Protein AF-A0A8S9C2A7-F1 (afdb_monomer_lite)

Structure (mmCIF, N/CA/C/O backbone):
data_AF-A0A8S9C2A7-F1
#
_entry.id   AF-A0A8S9C2A7-F1
#
loop_
_atom_site.group_PDB
_atom_site.id
_atom_site.type_symbol
_atom_site.label_atom_id
_atom_site.label_alt_id
_atom_site.label_comp_id
_atom_site.label_asym_id
_atom_site.label_entity_id
_atom_site.label_seq_id
_atom_site.pdbx_PDB_ins_code
_atom_site.Cartn_x
_atom_site.Cartn_y
_atom_site.Cartn_z
_atom_site.occupancy
_atom_site.B_iso_or_equiv
_atom_site.auth_seq_id
_atom_site.auth_comp_id
_atom_site.auth_asym_id
_atom_site.auth_atom_id
_atom_site.pdbx_PDB_model_num
ATOM 1 N N . MET A 1 1 ? 55.479 -13.598 -7.114 1.00 39.09 1 MET A N 1
ATOM 2 C CA . MET A 1 1 ? 54.113 -14.134 -7.285 1.00 39.09 1 MET A CA 1
ATOM 3 C C . MET A 1 1 ? 53.208 -13.341 -6.361 1.00 39.09 1 MET A C 1
ATOM 5 O O . MET A 1 1 ? 53.222 -13.570 -5.163 1.00 39.09 1 MET A O 1
ATOM 9 N N . THR A 1 2 ? 52.563 -12.305 -6.887 1.00 42.72 2 THR A N 1
ATOM 10 C CA . THR A 1 2 ? 51.646 -11.430 -6.145 1.00 42.72 2 THR A CA 1
ATOM 11 C C . THR A 1 2 ? 50.262 -12.068 -6.129 1.00 42.72 2 THR A C 1
ATOM 13 O O . THR A 1 2 ? 49.694 -12.310 -7.192 1.00 42.72 2 THR A O 1
ATOM 16 N N . SER A 1 3 ? 49.760 -12.379 -4.936 1.00 38.09 3 SER A N 1
ATOM 17 C CA . SER A 1 3 ? 48.402 -12.883 -4.712 1.00 38.09 3 SER A CA 1
ATOM 18 C C . SER A 1 3 ? 47.347 -11.888 -5.216 1.00 38.09 3 SER A C 1
ATOM 20 O O . SER A 1 3 ? 47.560 -10.681 -5.082 1.00 38.09 3 SER A O 1
ATOM 22 N N . PRO A 1 4 ? 46.213 -12.352 -5.767 1.00 50.06 4 PRO A N 1
ATOM 23 C CA . PRO A 1 4 ? 45.120 -11.471 -6.150 1.00 50.06 4 PRO A CA 1
ATOM 24 C C . PRO A 1 4 ? 44.357 -11.015 -4.898 1.00 50.06 4 PRO A C 1
ATOM 26 O O . PRO A 1 4 ? 44.034 -11.823 -4.026 1.00 50.06 4 PRO A O 1
ATOM 29 N N . SER A 1 5 ? 44.087 -9.714 -4.804 1.00 40.12 5 SER A N 1
ATOM 30 C CA . SER A 1 5 ? 43.198 -9.133 -3.794 1.00 40.12 5 SER A CA 1
ATOM 31 C C . SER A 1 5 ? 41.763 -9.650 -3.972 1.00 40.12 5 SER A C 1
ATOM 33 O O . SER A 1 5 ? 41.345 -9.877 -5.110 1.00 40.12 5 SER A O 1
ATOM 35 N N . PRO A 1 6 ? 40.981 -9.805 -2.888 1.00 49.59 6 PRO A N 1
ATOM 36 C CA . PRO A 1 6 ? 39.583 -10.190 -2.991 1.00 49.59 6 PRO A CA 1
ATOM 37 C C . PRO A 1 6 ? 38.790 -9.030 -3.597 1.00 49.59 6 PRO A C 1
ATOM 39 O O . PRO A 1 6 ? 38.782 -7.919 -3.068 1.00 49.59 6 PRO A O 1
ATOM 42 N N . THR A 1 7 ? 38.124 -9.284 -4.718 1.00 40.44 7 THR A N 1
ATOM 43 C CA . THR A 1 7 ? 37.061 -8.429 -5.240 1.00 40.44 7 THR A CA 1
ATOM 44 C C . THR A 1 7 ? 35.943 -8.379 -4.203 1.00 40.44 7 THR A C 1
ATOM 46 O O . THR A 1 7 ? 35.191 -9.336 -4.027 1.00 40.44 7 THR A O 1
ATOM 49 N N . THR A 1 8 ? 35.838 -7.268 -3.479 1.00 38.00 8 THR A N 1
ATOM 50 C CA . THR A 1 8 ? 34.652 -6.957 -2.684 1.00 38.00 8 THR A CA 1
ATOM 51 C C . THR A 1 8 ? 33.505 -6.698 -3.655 1.00 38.00 8 THR A C 1
ATOM 53 O O . THR A 1 8 ? 33.354 -5.590 -4.167 1.00 38.00 8 THR A O 1
ATOM 56 N N . ASN A 1 9 ? 32.716 -7.733 -3.945 1.00 38.00 9 ASN A N 1
ATOM 57 C CA . ASN A 1 9 ? 31.375 -7.557 -4.486 1.00 38.00 9 ASN A CA 1
ATOM 58 C C . ASN A 1 9 ? 30.557 -6.845 -3.408 1.00 38.00 9 ASN A C 1
ATOM 60 O O . ASN A 1 9 ? 29.995 -7.483 -2.522 1.00 38.00 9 ASN A O 1
ATOM 64 N N . THR A 1 10 ? 30.539 -5.516 -3.445 1.00 40.22 10 THR A N 1
ATOM 65 C CA . THR A 1 10 ? 29.588 -4.725 -2.673 1.00 40.22 10 THR A CA 1
ATOM 66 C C . THR A 1 10 ? 28.215 -4.994 -3.276 1.00 40.22 10 THR A C 1
ATOM 68 O O . THR A 1 10 ? 27.821 -4.357 -4.249 1.00 40.22 10 THR A O 1
ATOM 71 N N . THR A 1 11 ? 27.509 -5.999 -2.764 1.00 49.94 11 THR A N 1
ATOM 72 C CA . THR A 1 11 ? 26.091 -6.199 -3.060 1.00 49.94 11 THR A CA 1
ATOM 73 C C . THR A 1 11 ? 25.355 -4.962 -2.556 1.00 49.94 11 THR A C 1
ATOM 75 O O . THR A 1 11 ? 25.203 -4.782 -1.348 1.00 49.94 11 THR A O 1
ATOM 78 N N . SER A 1 12 ? 24.989 -4.060 -3.470 1.00 71.00 12 SER A N 1
ATOM 79 C CA . SER A 1 12 ? 24.122 -2.925 -3.152 1.00 71.00 12 SER A CA 1
ATOM 80 C C . SER A 1 12 ? 22.839 -3.471 -2.529 1.00 71.00 12 SER A C 1
ATOM 82 O O . SER A 1 12 ? 22.257 -4.404 -3.075 1.00 71.00 12 SER A O 1
ATOM 84 N N . SER A 1 13 ? 22.408 -2.910 -1.399 1.00 85.88 13 SER A N 1
ATOM 85 C CA . SER A 1 13 ? 21.102 -3.235 -0.813 1.00 85.88 13 SER A CA 1
ATOM 86 C C . SER A 1 13 ? 19.988 -3.000 -1.848 1.00 85.88 13 SER A C 1
ATOM 88 O O . SER A 1 13 ? 20.112 -2.036 -2.620 1.00 85.88 13 SER A O 1
ATOM 90 N N . PRO A 1 14 ? 18.911 -3.814 -1.857 1.00 93.94 14 PRO A N 1
ATOM 91 C CA . PRO A 1 14 ? 17.689 -3.503 -2.596 1.00 93.94 14 PRO A CA 1
ATOM 92 C C . PRO A 1 14 ? 17.184 -2.098 -2.251 1.00 93.94 14 PRO A C 1
ATOM 94 O O . PRO A 1 14 ? 17.392 -1.620 -1.126 1.00 93.94 14 PRO A O 1
ATOM 97 N N . LEU A 1 15 ? 16.541 -1.431 -3.213 1.00 94.94 15 LEU A N 1
ATOM 98 C CA . LEU A 1 15 ? 16.019 -0.076 -3.033 1.00 94.94 15 LEU A CA 1
ATOM 99 C C . LEU A 1 15 ? 14.969 -0.056 -1.931 1.00 94.94 15 LEU A C 1
ATOM 101 O O . LEU A 1 15 ? 15.029 0.801 -1.056 1.00 94.94 15 LEU A O 1
ATOM 105 N N . THR A 1 16 ? 14.036 -1.002 -1.954 1.00 95.50 16 THR A N 1
ATOM 106 C CA . THR A 1 16 ? 12.955 -1.103 -0.965 1.00 95.50 16 THR A CA 1
ATOM 107 C C . THR A 1 16 ? 13.506 -1.190 0.460 1.00 95.50 16 THR A C 1
ATOM 109 O O . THR A 1 16 ? 13.087 -0.440 1.341 1.00 95.50 16 THR A O 1
ATOM 112 N N . GLN A 1 17 ? 14.529 -2.021 0.670 1.00 95.25 17 GLN A N 1
ATOM 113 C CA . GLN A 1 17 ? 15.222 -2.142 1.949 1.00 95.25 17 GLN A CA 1
ATOM 114 C C . GLN A 1 17 ? 15.950 -0.850 2.332 1.00 95.25 17 GLN A C 1
ATOM 116 O O . GLN A 1 17 ? 15.898 -0.446 3.492 1.00 95.25 17 GLN A O 1
ATOM 121 N N . HIS A 1 18 ? 16.603 -0.181 1.377 1.00 94.75 18 HIS A N 1
ATOM 122 C CA . HIS A 1 18 ? 17.243 1.114 1.618 1.00 94.75 18 HIS A CA 1
ATOM 123 C C . HIS A 1 18 ? 16.225 2.164 2.079 1.00 94.75 18 HIS A C 1
ATOM 125 O O . HIS A 1 18 ? 16.442 2.797 3.112 1.00 94.75 18 HIS A O 1
ATOM 131 N N . LEU A 1 19 ? 15.083 2.289 1.393 1.00 95.56 19 LEU A N 1
ATOM 132 C CA . LEU A 1 19 ? 14.031 3.257 1.728 1.00 95.56 19 LEU A CA 1
ATOM 133 C C . LEU A 1 19 ? 13.527 3.087 3.172 1.00 95.56 19 LEU A C 1
ATOM 135 O O . LEU A 1 19 ? 13.409 4.069 3.908 1.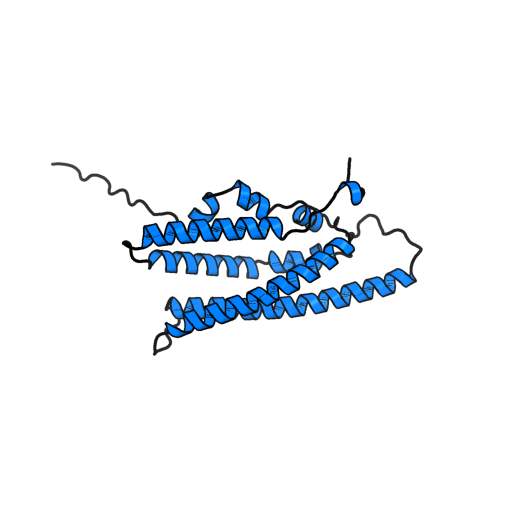00 95.56 19 LEU A O 1
ATOM 139 N N . LEU A 1 20 ? 13.332 1.843 3.622 1.00 94.75 20 LEU A N 1
ATOM 140 C CA . LEU A 1 20 ? 12.917 1.535 4.998 1.00 94.75 20 LEU A CA 1
ATOM 141 C C . LEU A 1 20 ? 13.924 2.009 6.061 1.00 94.75 20 LEU A C 1
ATOM 143 O O . LEU A 1 20 ? 13.538 2.288 7.195 1.00 94.75 20 LEU A O 1
ATOM 147 N N . THR A 1 21 ? 15.209 2.133 5.715 1.00 94.44 21 THR A N 1
ATOM 148 C CA . THR A 1 21 ? 16.251 2.588 6.655 1.00 94.44 21 THR A CA 1
ATOM 149 C C . THR A 1 21 ? 16.384 4.106 6.757 1.00 94.44 21 THR A C 1
ATOM 151 O O . THR A 1 21 ? 17.039 4.586 7.682 1.00 94.44 21 THR A O 1
ATOM 154 N N . LEU A 1 22 ? 15.770 4.874 5.849 1.00 93.75 22 LEU A N 1
ATOM 155 C CA . LEU A 1 22 ? 15.997 6.320 5.763 1.00 93.75 22 LEU A CA 1
ATOM 156 C C . LEU A 1 22 ? 15.452 7.093 6.968 1.00 93.75 22 LEU A C 1
ATOM 158 O O . LEU A 1 22 ? 16.085 8.038 7.434 1.00 93.75 22 LEU A O 1
ATOM 162 N N . SER A 1 23 ? 14.270 6.717 7.459 1.00 93.31 23 SER A N 1
ATOM 163 C CA . SER A 1 23 ? 13.666 7.331 8.644 1.00 93.31 23 SER A CA 1
ATOM 164 C C . SER A 1 23 ? 12.871 6.302 9.446 1.00 93.31 23 SER A C 1
ATOM 166 O O . SER A 1 23 ? 11.652 6.194 9.292 1.00 93.31 23 SER A O 1
ATOM 168 N N . PRO A 1 24 ? 13.538 5.558 10.347 1.00 94.75 24 PRO A N 1
ATOM 169 C CA . PRO A 1 24 ? 12.861 4.622 11.242 1.00 94.75 24 PRO A CA 1
ATOM 170 C C . PRO A 1 24 ? 11.793 5.308 12.105 1.00 94.75 24 PRO A C 1
ATOM 172 O O . PRO A 1 24 ? 10.758 4.716 12.404 1.00 94.75 24 PRO A O 1
ATOM 175 N N . THR A 1 25 ? 12.026 6.571 12.476 1.00 95.50 25 THR A N 1
ATOM 176 C CA . THR A 1 25 ? 11.092 7.370 13.277 1.00 95.50 25 THR A CA 1
ATOM 177 C C . THR A 1 25 ? 9.803 7.665 12.518 1.00 95.50 25 THR A C 1
ATOM 179 O O . THR A 1 25 ? 8.732 7.367 13.041 1.00 95.50 25 THR A O 1
ATOM 182 N N . LEU A 1 26 ? 9.885 8.199 11.290 1.00 94.62 26 LEU A N 1
ATOM 183 C CA . LEU A 1 26 ? 8.684 8.480 10.489 1.00 94.62 26 LEU A CA 1
ATOM 184 C C . LEU A 1 26 ? 7.974 7.189 10.092 1.00 94.62 26 LEU A C 1
ATOM 186 O O . LEU A 1 26 ? 6.753 7.122 10.150 1.00 94.62 26 LEU A O 1
ATOM 190 N N . PHE A 1 27 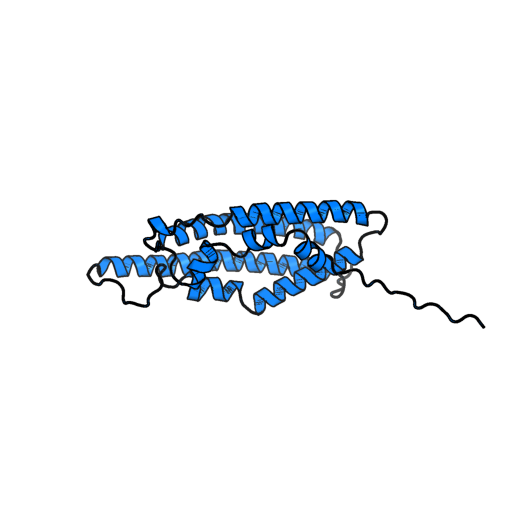? 8.727 6.134 9.772 1.00 95.94 27 PHE A N 1
ATOM 191 C CA . PHE A 1 27 ? 8.139 4.831 9.480 1.00 95.94 27 PHE A CA 1
ATOM 192 C C . PHE A 1 27 ? 7.336 4.288 10.669 1.00 95.94 27 PHE A C 1
ATOM 194 O O . PHE A 1 27 ? 6.211 3.821 10.504 1.00 95.94 27 PHE A O 1
ATOM 201 N N . THR A 1 28 ? 7.882 4.399 11.884 1.00 96.06 28 THR A N 1
ATOM 202 C CA . THR A 1 28 ? 7.175 4.012 13.114 1.00 96.06 28 THR A 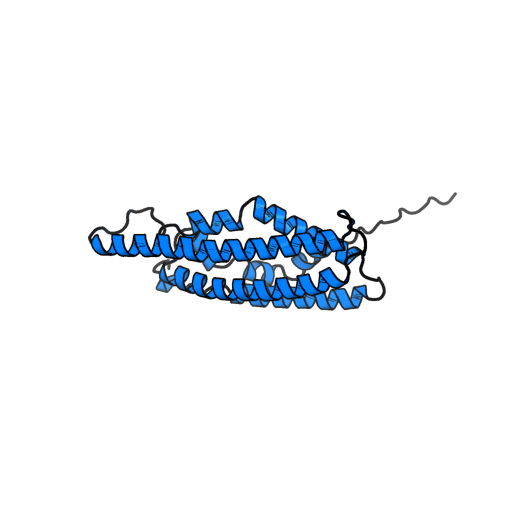CA 1
ATOM 203 C C . THR A 1 28 ? 5.934 4.878 13.326 1.00 96.06 28 THR A C 1
ATOM 205 O O . THR A 1 28 ? 4.866 4.341 13.597 1.00 96.06 28 THR A O 1
ATOM 208 N N . ALA A 1 29 ? 6.035 6.198 13.147 1.00 94.94 29 ALA A N 1
ATOM 209 C CA . ALA A 1 29 ? 4.896 7.106 13.283 1.00 94.94 29 ALA A CA 1
ATOM 210 C C . ALA A 1 29 ? 3.778 6.811 12.265 1.00 94.94 29 ALA A C 1
ATOM 212 O O . ALA A 1 29 ? 2.604 6.887 12.611 1.00 94.94 29 ALA A O 1
ATOM 213 N N . ALA A 1 30 ? 4.134 6.415 11.042 1.00 95.81 30 ALA A N 1
ATOM 214 C CA . ALA A 1 30 ? 3.186 6.068 9.987 1.00 95.81 30 ALA A CA 1
ATOM 215 C C . ALA A 1 30 ? 2.517 4.696 10.177 1.00 95.81 30 ALA A C 1
ATOM 217 O O . ALA A 1 30 ? 1.413 4.487 9.686 1.00 95.81 30 ALA A O 1
ATOM 218 N N . THR A 1 31 ? 3.160 3.753 10.875 1.00 95.75 31 THR A N 1
ATOM 219 C CA . THR A 1 31 ? 2.713 2.343 10.928 1.00 95.75 31 THR A CA 1
ATOM 220 C C . THR A 1 31 ? 2.355 1.836 12.325 1.00 95.75 31 THR A C 1
ATOM 222 O O . THR A 1 31 ? 1.794 0.751 12.459 1.00 95.75 31 THR A O 1
ATOM 225 N N . GLN A 1 32 ? 2.660 2.590 13.382 1.00 95.31 32 GLN A N 1
ATOM 226 C CA . GLN A 1 32 ? 2.429 2.194 14.775 1.00 95.31 32 GLN A CA 1
ATOM 227 C C . GLN A 1 32 ? 1.737 3.316 15.552 1.00 95.31 32 GLN A C 1
ATOM 229 O O . GLN A 1 32 ? 2.278 3.885 16.501 1.00 95.31 32 GLN A O 1
ATOM 234 N N . THR A 1 33 ? 0.513 3.640 15.143 1.00 93.44 33 THR A N 1
ATOM 235 C CA . THR A 1 33 ? -0.274 4.702 15.773 1.00 93.44 33 THR A CA 1
ATOM 236 C C . THR A 1 33 ? -1.112 4.197 16.949 1.00 93.44 33 THR A C 1
ATOM 238 O O . THR A 1 33 ? -1.455 3.010 17.023 1.00 93.44 33 THR A O 1
ATOM 241 N N . PRO A 1 34 ? -1.508 5.092 17.876 1.00 93.75 34 PRO A N 1
ATOM 242 C CA . PRO A 1 34 ? -2.479 4.764 18.915 1.00 93.75 34 PRO A CA 1
ATOM 243 C C . PRO A 1 34 ? -3.784 4.188 18.352 1.00 93.75 34 PRO A C 1
ATOM 245 O O . PRO A 1 34 ? -4.306 3.230 18.918 1.00 93.75 34 PRO A O 1
ATOM 248 N N . PHE A 1 35 ? -4.255 4.691 17.203 1.00 93.50 35 PHE A N 1
ATOM 249 C CA . PHE A 1 35 ? -5.409 4.134 16.494 1.00 93.50 35 PHE A CA 1
ATOM 250 C C . PHE A 1 35 ? -5.215 2.638 16.209 1.00 93.50 35 PHE A C 1
ATOM 252 O O . PHE A 1 35 ? -6.000 1.829 16.691 1.00 93.50 35 PHE A O 1
ATOM 259 N N . LEU A 1 36 ? -4.127 2.252 15.530 1.00 94.00 36 LEU A N 1
ATOM 260 C CA . LEU A 1 36 ? -3.844 0.853 15.177 1.00 94.00 36 LEU A CA 1
ATOM 261 C C . LEU A 1 36 ? -3.740 -0.062 16.405 1.00 94.00 36 LEU A C 1
ATOM 263 O O . LEU A 1 36 ? -4.288 -1.168 16.419 1.00 94.00 36 LEU A O 1
ATOM 267 N N . ARG A 1 37 ? -3.079 0.409 17.469 1.00 94.25 37 ARG A N 1
ATOM 268 C CA . ARG A 1 37 ? -2.988 -0.331 18.735 1.00 94.25 37 ARG A CA 1
ATOM 269 C C . ARG A 1 37 ? -4.369 -0.564 19.349 1.00 94.25 37 ARG A C 1
ATOM 271 O O . ARG A 1 37 ? -4.654 -1.677 19.787 1.00 94.25 37 ARG A O 1
ATOM 278 N N . LEU A 1 38 ? -5.210 0.467 19.413 1.00 92.50 38 LEU A N 1
ATOM 279 C CA . LEU A 1 38 ? -6.548 0.368 19.999 1.00 92.50 38 LEU A CA 1
ATOM 280 C C . LEU A 1 38 ? -7.501 -0.457 19.124 1.00 92.50 38 LEU A C 1
ATOM 282 O O . LEU A 1 38 ? -8.320 -1.190 19.684 1.00 92.50 38 LEU A O 1
ATOM 286 N N . SER A 1 39 ? -7.346 -0.421 17.794 1.00 90.81 39 SER A N 1
ATOM 287 C CA . SER A 1 39 ? -8.033 -1.316 16.850 1.00 90.81 39 SER A CA 1
ATOM 288 C C . SER A 1 39 ? -7.762 -2.777 17.189 1.00 90.81 39 SER A C 1
ATOM 290 O O . SER A 1 39 ? -8.689 -3.563 17.375 1.00 90.81 39 SER A O 1
ATOM 292 N N . GLY A 1 40 ? -6.485 -3.139 17.360 1.00 90.38 40 GLY A N 1
ATOM 293 C CA . GLY A 1 40 ? -6.088 -4.502 17.724 1.00 90.38 40 GLY A CA 1
ATOM 294 C C . GLY A 1 40 ? -6.577 -4.943 19.110 1.00 90.38 40 GLY A C 1
ATOM 295 O O . GLY A 1 40 ? -6.696 -6.139 19.368 1.00 90.38 40 GLY A O 1
ATOM 296 N N . GLN A 1 41 ? -6.891 -3.991 19.993 1.00 91.75 41 GLN A N 1
ATOM 297 C CA . GLN A 1 41 ? -7.428 -4.245 21.333 1.00 91.75 41 GLN A CA 1
ATOM 298 C C . GLN A 1 41 ? -8.963 -4.231 21.396 1.00 91.75 41 GLN A C 1
ATOM 300 O O . GLN A 1 41 ? -9.501 -4.484 22.471 1.00 91.75 41 GLN A O 1
ATOM 305 N N . GLY A 1 42 ? -9.665 -3.904 20.303 1.00 88.50 42 GLY A N 1
ATOM 306 C CA . GLY A 1 42 ? -11.127 -3.759 20.309 1.00 88.50 42 GLY A CA 1
ATOM 307 C C . GLY A 1 42 ? -11.630 -2.562 21.124 1.00 88.50 42 GLY A C 1
ATOM 308 O O . GLY A 1 42 ? -12.763 -2.555 21.600 1.00 88.50 42 GLY A O 1
ATOM 309 N N . LYS A 1 43 ? -10.776 -1.553 21.347 1.00 89.31 43 LYS A N 1
ATOM 310 C CA . LYS A 1 43 ? -11.068 -0.405 22.226 1.00 89.31 43 LYS A CA 1
ATOM 311 C C . LYS A 1 43 ? -11.539 0.847 21.490 1.00 89.31 43 LYS A C 1
ATOM 313 O O . LYS A 1 43 ? -11.923 1.818 22.146 1.00 89.31 43 LYS A O 1
ATOM 318 N N . LEU A 1 44 ? -11.498 0.854 20.160 1.00 87.88 44 LEU A N 1
ATOM 319 C CA . LEU A 1 44 ? -11.981 1.991 19.385 1.00 87.88 44 LEU A CA 1
ATOM 320 C C . LEU A 1 44 ? -13.498 2.084 19.447 1.00 87.88 44 LEU A C 1
ATOM 322 O O . LEU A 1 44 ? -14.204 1.092 19.294 1.00 87.88 44 LEU A O 1
ATOM 326 N N . SER A 1 45 ? -13.998 3.299 19.660 1.00 83.94 45 SER A N 1
ATOM 327 C CA . SER A 1 45 ? -15.430 3.539 19.579 1.00 83.94 45 SER A CA 1
ATOM 328 C C . SER A 1 45 ? -15.903 3.418 18.134 1.00 83.94 45 SER A C 1
ATOM 330 O O . SER A 1 45 ? -15.203 3.775 17.180 1.00 83.94 45 SER A O 1
ATOM 332 N N . LYS A 1 46 ? -17.153 2.998 17.980 1.00 82.38 46 LYS A N 1
ATOM 333 C CA . LYS A 1 46 ? -17.839 2.974 16.693 1.00 82.38 46 LYS A CA 1
ATOM 334 C C . LYS A 1 46 ? -17.776 4.312 15.940 1.00 82.38 46 LYS A C 1
ATOM 336 O O . LYS A 1 46 ? -17.573 4.317 14.734 1.00 82.38 46 LYS A O 1
ATOM 341 N N . ALA A 1 47 ? -17.911 5.446 16.630 1.00 83.81 47 ALA A N 1
ATOM 342 C CA . ALA A 1 47 ? -17.874 6.764 15.990 1.00 83.81 47 ALA A CA 1
ATOM 343 C C . ALA A 1 47 ? -16.506 7.069 15.351 1.00 83.81 47 ALA A C 1
ATOM 345 O O . ALA A 1 47 ? -16.437 7.617 14.249 1.00 83.81 47 ALA A O 1
ATOM 346 N N . VAL A 1 48 ? -15.417 6.683 16.025 1.00 86.56 48 VAL A N 1
ATOM 347 C CA . VAL A 1 48 ? -14.055 6.810 15.490 1.00 86.56 48 VAL A CA 1
ATOM 348 C C . VAL A 1 48 ? -13.869 5.885 14.286 1.00 86.56 48 VAL A C 1
ATOM 350 O O . VAL A 1 48 ? -13.346 6.328 13.261 1.00 86.56 48 VAL A O 1
ATOM 353 N N . LEU A 1 49 ? -14.358 4.642 14.376 1.00 85.62 49 LEU A N 1
ATOM 354 C CA . LEU A 1 49 ? -14.325 3.687 13.268 1.00 85.62 49 LEU A CA 1
ATOM 355 C C . LEU A 1 49 ? -15.087 4.208 12.037 1.00 85.62 49 LEU A C 1
ATOM 357 O O . LEU A 1 49 ? -14.534 4.237 10.943 1.00 85.62 49 LEU A O 1
ATOM 361 N N . GLU A 1 50 ? -16.331 4.662 12.202 1.00 84.25 50 GLU A N 1
ATOM 362 C CA . GLU A 1 50 ? -17.163 5.175 11.104 1.00 84.25 50 GLU A CA 1
ATOM 363 C C . GLU A 1 50 ? -16.536 6.386 10.408 1.00 84.25 50 GLU A C 1
ATOM 365 O O . GLU A 1 50 ? -16.623 6.522 9.183 1.00 84.25 50 GLU A O 1
ATOM 370 N N . LYS A 1 51 ? -15.904 7.278 11.181 1.00 87.69 51 LYS A N 1
ATOM 371 C CA . LYS A 1 51 ? -15.181 8.417 10.616 1.00 87.69 51 LYS A CA 1
ATOM 372 C C . LYS A 1 51 ? -14.009 7.936 9.762 1.00 87.69 51 LYS A C 1
ATOM 374 O O . LYS A 1 51 ? -13.897 8.362 8.617 1.00 87.69 51 LYS A O 1
ATOM 379 N N . TRP A 1 52 ? -13.171 7.052 10.299 1.00 90.19 52 TRP A N 1
ATOM 380 C CA . TRP A 1 52 ? -12.029 6.520 9.559 1.00 90.19 52 TRP A CA 1
ATOM 381 C C . TRP A 1 52 ? -12.463 5.765 8.298 1.00 90.19 52 TRP A C 1
ATOM 383 O O . TRP A 1 52 ? -11.932 6.052 7.236 1.00 90.19 52 TRP A O 1
ATOM 393 N N . LEU A 1 53 ? -13.491 4.910 8.362 1.00 88.44 53 LEU A N 1
ATOM 394 C CA . LEU A 1 53 ? -14.013 4.185 7.192 1.00 88.44 53 LEU A CA 1
ATOM 395 C C . LEU A 1 53 ? -14.468 5.123 6.067 1.00 88.44 53 LEU A C 1
ATOM 397 O O . LEU A 1 53 ? -14.277 4.840 4.883 1.00 88.44 53 LEU A O 1
ATOM 401 N N . ARG A 1 54 ? -15.081 6.260 6.419 1.00 86.94 54 ARG A N 1
ATOM 402 C CA . ARG A 1 54 ? -15.483 7.278 5.441 1.00 86.94 54 ARG A CA 1
ATOM 403 C C . ARG A 1 54 ? -14.273 7.895 4.747 1.00 86.94 54 ARG A C 1
ATOM 405 O O . ARG A 1 54 ? -14.304 8.064 3.527 1.00 86.94 54 ARG A O 1
ATOM 412 N N . ASP A 1 55 ? -13.256 8.248 5.525 1.00 90.06 55 ASP A N 1
ATOM 413 C CA . ASP A 1 55 ? -12.040 8.888 5.028 1.00 90.06 55 ASP A CA 1
ATOM 414 C C . ASP A 1 55 ? -11.219 7.894 4.179 1.00 90.06 55 ASP A C 1
ATOM 416 O O . ASP A 1 55 ? -10.820 8.216 3.058 1.00 90.06 55 ASP A O 1
ATOM 420 N N . ASP A 1 56 ? -11.078 6.651 4.641 1.00 89.38 56 ASP A N 1
ATOM 421 C CA . ASP A 1 56 ? -10.359 5.572 3.957 1.00 89.38 56 ASP A CA 1
ATOM 422 C C . ASP A 1 56 ? -11.007 5.186 2.625 1.00 89.38 56 ASP A C 1
ATOM 424 O O . ASP A 1 56 ? -10.336 5.058 1.601 1.00 89.38 56 ASP A O 1
ATOM 428 N N . ARG A 1 57 ? -12.342 5.163 2.562 1.00 88.19 57 ARG A N 1
ATOM 429 C CA . ARG A 1 57 ? -13.061 4.960 1.298 1.00 88.19 57 ARG A CA 1
ATOM 430 C C . ARG A 1 57 ? -12.734 6.033 0.253 1.00 88.19 57 ARG A C 1
ATOM 432 O O . ARG A 1 57 ? -12.607 5.717 -0.934 1.00 88.19 57 ARG A O 1
ATOM 439 N N . LEU A 1 58 ? -12.632 7.303 0.653 1.00 88.62 58 LEU A N 1
ATOM 440 C CA . LEU A 1 58 ? -12.251 8.392 -0.258 1.00 88.62 58 LEU A CA 1
ATOM 441 C C . LEU A 1 58 ? -10.788 8.256 -0.700 1.00 88.62 58 LEU A C 1
ATOM 443 O O . LEU A 1 58 ? -10.452 8.535 -1.860 1.00 88.62 58 LEU A O 1
ATOM 447 N N . TYR A 1 59 ? -9.932 7.783 0.203 1.00 89.31 59 TYR A N 1
ATOM 448 C CA . TYR A 1 59 ? -8.534 7.505 -0.088 1.00 89.31 59 TYR A CA 1
ATOM 449 C C . TYR A 1 59 ? -8.389 6.356 -1.102 1.00 89.31 59 TYR A C 1
ATOM 451 O O . TYR A 1 59 ? -7.781 6.541 -2.160 1.00 89.31 59 TYR A O 1
ATOM 459 N N . ALA A 1 60 ? -9.085 5.233 -0.898 1.00 88.81 60 ALA A N 1
ATOM 460 C CA . ALA A 1 60 ? -9.142 4.099 -1.825 1.00 88.81 60 ALA A CA 1
ATOM 461 C C . ALA A 1 60 ? -9.672 4.486 -3.222 1.00 88.81 60 ALA A C 1
ATOM 463 O O . ALA A 1 60 ? -9.149 4.050 -4.253 1.00 88.81 60 ALA A O 1
ATOM 464 N N . GLN A 1 61 ? -10.675 5.369 -3.301 1.00 88.62 61 GLN A N 1
ATOM 465 C CA . GLN A 1 61 ? -11.146 5.908 -4.586 1.00 88.62 61 GLN A CA 1
ATOM 466 C C . GLN A 1 61 ? -10.068 6.717 -5.321 1.00 88.62 61 GLN A C 1
ATOM 468 O O . GLN A 1 61 ? -9.979 6.664 -6.553 1.00 88.62 61 GLN A O 1
ATOM 473 N N . SER A 1 62 ? -9.233 7.448 -4.583 1.00 91.19 62 SER A N 1
ATOM 474 C CA . SER A 1 62 ? -8.110 8.192 -5.157 1.00 91.19 62 SER A CA 1
ATOM 475 C C . SER A 1 62 ? -7.032 7.241 -5.691 1.00 91.19 62 SER A C 1
ATOM 477 O O . SER A 1 62 ? -6.530 7.455 -6.800 1.00 91.19 62 SER A O 1
ATOM 479 N N . TYR A 1 63 ? -6.765 6.133 -4.989 1.00 91.06 63 TYR A N 1
ATOM 480 C CA . TYR A 1 63 ? -5.877 5.070 -5.470 1.00 91.06 63 TYR A CA 1
ATOM 481 C C . TYR A 1 63 ? -6.368 4.420 -6.760 1.00 91.06 63 TYR A C 1
ATOM 483 O O . TYR A 1 63 ? -5.570 4.206 -7.670 1.00 91.06 63 TYR A O 1
ATOM 491 N N . LEU A 1 64 ? -7.677 4.188 -6.912 1.00 91.50 64 LEU A N 1
ATOM 492 C CA . LEU A 1 64 ? -8.226 3.659 -8.165 1.00 91.50 64 LEU A CA 1
ATOM 493 C C . LEU A 1 64 ? -7.850 4.545 -9.364 1.00 91.50 64 LEU A C 1
ATOM 495 O O . LEU A 1 64 ? -7.458 4.045 -10.425 1.00 91.50 64 LEU A O 1
ATOM 499 N N . ARG A 1 65 ? -7.933 5.871 -9.195 1.00 92.94 65 ARG A N 1
ATOM 500 C CA . ARG A 1 65 ? -7.530 6.831 -10.230 1.00 92.94 65 ARG A CA 1
ATOM 501 C C . ARG A 1 65 ? -6.024 6.785 -10.480 1.00 92.94 65 ARG A C 1
ATOM 503 O O . ARG A 1 65 ? -5.618 6.733 -11.641 1.00 92.94 65 ARG A O 1
ATOM 510 N N . PHE A 1 66 ? -5.215 6.813 -9.424 1.00 94.56 66 PHE A N 1
ATOM 511 C CA . PHE A 1 66 ? -3.757 6.746 -9.527 1.00 94.56 66 PHE A CA 1
ATOM 512 C C . PHE A 1 66 ? -3.295 5.474 -10.255 1.00 94.56 66 PHE A C 1
ATOM 514 O O . PHE A 1 66 ? -2.616 5.572 -11.279 1.00 94.56 66 PHE A O 1
ATOM 521 N N . SER A 1 67 ? -3.745 4.300 -9.809 1.00 95.00 67 SER A N 1
ATOM 522 C CA . SER A 1 67 ? -3.387 3.003 -10.391 1.00 95.00 67 SER A CA 1
ATOM 523 C C . SER A 1 67 ? -3.817 2.891 -11.854 1.00 95.00 67 SER A C 1
ATOM 525 O O . SER A 1 67 ? -3.073 2.367 -12.676 1.00 95.00 67 SER A O 1
ATOM 527 N N . SER A 1 68 ? -4.963 3.468 -12.234 1.00 93.25 68 SER A N 1
ATOM 528 C CA . SER A 1 68 ? -5.403 3.499 -13.639 1.00 93.25 68 SER A CA 1
ATOM 529 C C . SER A 1 68 ? -4.490 4.356 -14.532 1.00 93.25 68 SER A C 1
ATOM 531 O O . SER A 1 68 ? -4.228 4.006 -15.685 1.00 93.25 68 SER A O 1
ATOM 533 N N . LEU A 1 69 ? -3.981 5.480 -14.018 1.00 96.31 69 LEU A N 1
ATOM 534 C CA . LEU A 1 69 ? -3.027 6.330 -14.743 1.00 96.31 69 LEU A CA 1
ATOM 535 C C . LEU A 1 69 ? -1.642 5.679 -14.837 1.00 96.31 69 LEU A C 1
ATOM 537 O O . LEU A 1 69 ? -0.985 5.774 -15.880 1.00 96.31 69 LEU A O 1
ATOM 541 N N . LEU A 1 70 ? -1.220 4.991 -13.774 1.00 96.12 70 LEU A N 1
ATOM 542 C CA . LEU A 1 70 ? 0.007 4.203 -13.763 1.00 96.12 70 LEU A CA 1
ATOM 543 C C . LEU A 1 70 ? -0.073 3.061 -14.784 1.00 96.12 70 LEU A C 1
ATOM 545 O O . LEU A 1 70 ? 0.817 2.942 -15.625 1.00 96.12 70 LEU A O 1
ATOM 549 N N . LEU A 1 71 ? -1.178 2.310 -14.794 1.00 95.81 71 LEU A N 1
ATOM 550 C CA . LEU A 1 71 ? -1.453 1.253 -15.771 1.00 95.81 71 LEU A CA 1
ATOM 551 C C . LEU A 1 71 ? -1.369 1.780 -17.204 1.00 95.81 71 LEU A C 1
ATOM 553 O O . LEU A 1 71 ? -0.668 1.208 -18.032 1.00 95.81 71 LEU A O 1
ATOM 557 N N . SER A 1 72 ? -2.038 2.901 -17.487 1.00 96.00 72 SER A N 1
ATOM 558 C CA . SER A 1 72 ? -1.983 3.549 -18.803 1.00 96.00 72 SER A CA 1
ATOM 559 C C . SER A 1 72 ? -0.548 3.904 -19.206 1.00 96.00 72 SER A C 1
ATOM 561 O O . SER A 1 72 ? -0.157 3.743 -20.361 1.00 96.00 72 SER A O 1
ATOM 563 N N . THR A 1 73 ? 0.275 4.343 -18.252 1.00 95.50 73 THR A N 1
ATOM 564 C CA . THR A 1 73 ? 1.682 4.656 -18.513 1.00 95.50 73 THR A CA 1
ATOM 565 C C . THR A 1 73 ? 2.510 3.414 -18.810 1.00 95.50 73 THR A C 1
ATOM 567 O O . THR A 1 73 ? 3.246 3.430 -19.795 1.00 95.50 73 THR A O 1
ATOM 570 N N . LEU A 1 74 ? 2.371 2.359 -18.009 1.00 94.38 74 LEU A N 1
ATOM 571 C CA . LEU A 1 74 ? 3.101 1.102 -18.182 1.00 94.38 74 LEU A CA 1
ATOM 572 C C . LEU A 1 74 ? 2.705 0.393 -19.481 1.00 94.38 74 LEU A C 1
ATOM 574 O O . LEU A 1 74 ? 3.574 -0.041 -20.234 1.00 94.38 74 LEU A O 1
ATOM 578 N N . ALA A 1 75 ? 1.410 0.383 -19.807 1.00 92.31 75 ALA A N 1
ATOM 579 C CA . ALA A 1 75 ? 0.878 -0.254 -21.008 1.00 92.31 75 ALA A CA 1
ATOM 580 C C . ALA A 1 75 ? 1.455 0.325 -22.314 1.00 92.31 75 ALA A C 1
ATOM 582 O O . ALA A 1 75 ? 1.525 -0.376 -23.321 1.00 92.31 75 ALA A O 1
ATOM 583 N N . ARG A 1 76 ? 1.918 1.586 -22.315 1.00 92.69 76 ARG A N 1
ATOM 584 C CA . ARG A 1 76 ? 2.595 2.192 -23.481 1.00 92.69 76 ARG A CA 1
ATOM 585 C C . ARG A 1 76 ? 3.936 1.540 -23.813 1.00 92.69 76 ARG A C 1
ATOM 587 O O . ARG A 1 76 ? 4.375 1.652 -24.954 1.00 92.69 76 ARG A O 1
ATOM 594 N N . ASN A 1 77 ? 4.576 0.906 -22.834 1.00 89.06 77 ASN A N 1
ATOM 595 C CA . ASN A 1 77 ? 5.884 0.273 -22.988 1.00 89.06 77 ASN A CA 1
ATOM 596 C C . ASN A 1 77 ? 5.784 -1.236 -23.244 1.00 89.06 77 ASN A C 1
ATOM 598 O O . ASN A 1 77 ? 6.815 -1.892 -23.369 1.00 89.06 77 ASN A O 1
ATOM 602 N N . LEU A 1 78 ? 4.570 -1.793 -23.336 1.00 91.50 78 LEU A N 1
ATOM 603 C CA . LEU A 1 78 ? 4.399 -3.218 -23.595 1.00 91.50 78 LEU A CA 1
ATOM 604 C C . LEU A 1 78 ? 4.982 -3.615 -24.963 1.00 91.50 78 LEU A C 1
ATOM 606 O O . LEU A 1 78 ? 4.815 -2.892 -25.956 1.00 91.50 78 LEU A O 1
ATOM 610 N N . PRO A 1 79 ? 5.655 -4.775 -25.043 1.00 85.19 79 PRO A N 1
ATOM 611 C CA . PRO A 1 79 ? 6.161 -5.296 -26.302 1.00 85.19 79 PRO A CA 1
ATOM 612 C C . PRO A 1 79 ? 5.016 -5.634 -27.268 1.00 85.19 79 PRO A C 1
ATOM 614 O O . PRO A 1 79 ? 3.882 -5.897 -26.879 1.00 85.19 79 PRO A O 1
ATOM 617 N N . ARG A 1 80 ? 5.321 -5.668 -28.572 1.00 88.12 80 ARG A N 1
ATOM 618 C CA . ARG A 1 80 ? 4.338 -6.062 -29.605 1.00 88.12 80 ARG A CA 1
ATOM 619 C C . ARG A 1 80 ? 3.878 -7.514 -29.475 1.00 88.12 80 ARG A C 1
ATOM 621 O O . ARG A 1 80 ? 2.785 -7.849 -29.917 1.00 88.12 80 ARG A O 1
ATOM 628 N N . GLU A 1 81 ? 4.745 -8.365 -28.943 1.00 92.38 81 GLU A N 1
ATOM 629 C CA . GLU A 1 81 ? 4.476 -9.773 -28.681 1.00 92.38 81 GLU A CA 1
ATOM 630 C C . GLU A 1 81 ? 4.406 -9.978 -27.177 1.00 92.38 81 GLU A C 1
ATOM 632 O O . GLU A 1 81 ? 5.285 -9.496 -26.463 1.00 92.38 81 GLU A O 1
ATOM 637 N N . VAL A 1 82 ? 3.399 -10.722 -26.722 1.00 91.56 82 VAL A N 1
ATOM 638 C CA . VAL A 1 82 ? 3.196 -10.995 -25.298 1.00 91.56 82 VAL A CA 1
ATOM 639 C C . VAL A 1 82 ? 4.325 -11.878 -24.779 1.00 91.56 82 VAL A C 1
ATOM 641 O O . VAL A 1 82 ? 4.484 -13.020 -25.221 1.00 91.56 82 VAL A O 1
ATOM 644 N N . LYS A 1 83 ? 5.092 -11.355 -23.823 1.00 92.25 83 LYS A N 1
ATOM 645 C CA . LYS A 1 83 ? 6.210 -12.055 -23.177 1.00 92.25 83 LYS A CA 1
ATOM 646 C C . LYS A 1 83 ? 5.990 -12.042 -21.675 1.00 92.25 83 LYS A C 1
ATOM 648 O O . LYS A 1 83 ? 6.421 -11.115 -21.008 1.00 92.25 83 LYS A O 1
ATOM 653 N N . ARG A 1 84 ? 5.319 -13.061 -21.139 1.00 88.44 84 ARG A N 1
ATOM 654 C CA . ARG A 1 84 ? 4.840 -13.077 -19.741 1.00 88.44 84 ARG A CA 1
ATOM 655 C C . ARG A 1 84 ? 5.939 -12.866 -18.696 1.00 88.44 84 ARG A C 1
ATOM 657 O O . ARG A 1 84 ? 5.664 -12.409 -17.596 1.00 88.44 84 ARG A O 1
ATOM 664 N N . GLU A 1 85 ? 7.175 -13.208 -19.028 1.00 91.69 85 GLU A N 1
ATOM 665 C CA . GLU A 1 85 ? 8.334 -13.061 -18.151 1.00 91.69 85 GLU A CA 1
ATOM 666 C C . GLU A 1 85 ? 8.929 -11.642 -18.191 1.00 91.69 85 GLU A C 1
ATOM 668 O O . GLU A 1 85 ? 9.707 -11.270 -17.309 1.00 91.69 85 GLU A O 1
ATOM 673 N N . ALA A 1 86 ? 8.568 -10.835 -19.195 1.00 93.81 86 ALA A N 1
ATOM 674 C CA . ALA A 1 86 ? 9.029 -9.460 -19.326 1.00 93.81 86 ALA A CA 1
ATOM 675 C C . ALA A 1 86 ? 8.579 -8.619 -18.126 1.00 93.81 86 ALA A C 1
ATOM 677 O O . ALA A 1 86 ? 7.478 -8.785 -17.597 1.00 93.81 86 ALA A O 1
ATOM 678 N N . LEU A 1 87 ? 9.455 -7.715 -17.690 1.00 94.88 87 LEU A N 1
ATOM 679 C CA . LEU A 1 87 ? 9.203 -6.853 -16.539 1.00 94.88 87 LEU A CA 1
ATOM 680 C C . LEU A 1 87 ? 7.968 -5.972 -16.769 1.00 94.88 87 LEU A C 1
ATOM 682 O O . LEU A 1 87 ? 7.151 -5.815 -15.870 1.00 94.88 87 LEU A O 1
ATOM 686 N N . GLU A 1 88 ? 7.792 -5.450 -17.981 1.00 94.31 88 GLU A N 1
ATOM 687 C CA . GLU A 1 88 ? 6.669 -4.585 -18.345 1.00 94.31 88 GLU A CA 1
ATOM 688 C C . GLU A 1 88 ? 5.319 -5.300 -18.211 1.00 94.31 88 GLU A C 1
ATOM 690 O O . GLU A 1 88 ? 4.363 -4.711 -17.712 1.00 94.31 88 GLU A O 1
ATOM 695 N N . GLU A 1 89 ? 5.255 -6.574 -18.604 1.00 95.50 89 GLU A N 1
ATOM 696 C CA . GLU A 1 89 ? 4.050 -7.409 -18.497 1.00 95.50 89 GLU A CA 1
ATOM 697 C C . GLU A 1 89 ? 3.737 -7.700 -17.024 1.00 95.50 89 GLU A C 1
ATOM 699 O O . GLU A 1 89 ? 2.618 -7.471 -16.568 1.00 95.50 89 GLU A O 1
ATOM 704 N N . ARG A 1 90 ? 4.752 -8.076 -16.232 1.00 96.56 90 ARG A N 1
ATOM 705 C CA . ARG A 1 90 ? 4.595 -8.314 -14.786 1.00 96.56 90 ARG A CA 1
ATOM 706 C C . ARG A 1 90 ? 4.189 -7.056 -14.011 1.00 96.56 90 ARG A C 1
ATOM 708 O O . ARG A 1 90 ? 3.394 -7.145 -13.079 1.00 96.56 90 ARG A O 1
ATOM 715 N N . LEU A 1 91 ? 4.705 -5.886 -14.392 1.00 96.88 91 LEU A N 1
ATOM 716 C CA . LEU A 1 91 ? 4.304 -4.598 -13.816 1.00 96.88 91 LEU A CA 1
ATOM 717 C C . LEU A 1 91 ? 2.838 -4.277 -14.132 1.00 96.88 91 LEU A C 1
ATOM 719 O O . LEU A 1 91 ? 2.103 -3.830 -13.253 1.00 96.88 91 LEU A O 1
ATOM 723 N N . VAL A 1 92 ? 2.405 -4.509 -15.374 1.00 96.44 92 VAL A N 1
ATOM 724 C CA . VAL A 1 92 ? 1.005 -4.327 -15.781 1.00 96.44 92 VAL A CA 1
ATOM 725 C C . VAL A 1 92 ? 0.086 -5.266 -15.003 1.00 96.44 92 VAL A C 1
ATOM 727 O O . VAL A 1 92 ? -0.912 -4.800 -14.450 1.00 96.44 92 VAL A O 1
ATOM 730 N N . ASP A 1 93 ? 0.445 -6.544 -14.894 1.00 95.88 93 ASP A N 1
ATOM 731 C CA . ASP A 1 93 ? -0.319 -7.538 -14.137 1.00 95.88 93 ASP A CA 1
ATOM 732 C C . ASP A 1 93 ? -0.441 -7.155 -12.655 1.00 95.88 93 ASP A C 1
ATOM 734 O O . ASP A 1 93 ? -1.541 -7.196 -12.101 1.00 95.88 93 ASP A O 1
ATOM 738 N N . ALA A 1 94 ? 0.645 -6.693 -12.025 1.00 97.06 94 ALA A N 1
ATOM 739 C CA . ALA A 1 94 ? 0.621 -6.244 -10.633 1.00 97.06 94 ALA A CA 1
ATOM 740 C C . ALA A 1 94 ? -0.315 -5.041 -10.419 1.00 97.06 94 ALA A C 1
ATOM 742 O O . ALA A 1 94 ? -1.062 -4.996 -9.440 1.00 97.06 94 ALA A O 1
ATOM 743 N N . VAL A 1 95 ? -0.329 -4.073 -11.344 1.00 97.12 95 VAL A N 1
ATOM 744 C CA . VAL A 1 95 ? -1.239 -2.918 -11.249 1.00 97.12 95 VAL A CA 1
ATOM 745 C C . VAL A 1 95 ? -2.692 -3.322 -11.521 1.00 97.12 95 VAL A C 1
ATOM 747 O O . VAL A 1 95 ? -3.599 -2.800 -10.873 1.00 97.12 95 VAL A O 1
ATOM 750 N N . LEU A 1 96 ? -2.942 -4.262 -12.437 1.00 96.25 96 LEU A N 1
ATOM 751 C CA . LEU A 1 96 ? -4.281 -4.817 -12.656 1.00 96.25 96 LEU A CA 1
ATOM 752 C C . LEU A 1 96 ? -4.796 -5.546 -11.409 1.00 96.25 96 LEU A C 1
ATOM 754 O O . LEU A 1 96 ? -5.941 -5.321 -11.009 1.00 96.25 96 LEU A O 1
ATOM 758 N N . GLU A 1 97 ? -3.952 -6.359 -10.771 1.00 96.19 97 GLU A N 1
ATOM 759 C CA . GLU A 1 97 ? -4.258 -7.017 -9.497 1.00 96.19 97 GLU A CA 1
ATOM 760 C C . GLU A 1 97 ? -4.589 -5.977 -8.414 1.00 96.19 97 GLU A C 1
ATOM 762 O O . GLU A 1 97 ? -5.636 -6.086 -7.775 1.00 96.19 97 GLU A O 1
ATOM 767 N N . ALA A 1 98 ? -3.795 -4.904 -8.296 1.00 94.88 98 ALA A N 1
ATOM 768 C CA . ALA A 1 98 ? -4.054 -3.800 -7.367 1.00 94.88 98 ALA A CA 1
ATOM 769 C C . ALA A 1 98 ? -5.415 -3.122 -7.616 1.00 94.88 98 ALA A C 1
ATOM 771 O O . ALA A 1 98 ? -6.178 -2.877 -6.684 1.00 94.88 98 ALA A O 1
ATOM 772 N N . VAL A 1 99 ? -5.748 -2.828 -8.879 1.00 94.94 99 VAL A N 1
ATOM 773 C CA . VAL A 1 99 ? -7.030 -2.205 -9.256 1.00 94.94 99 VAL A CA 1
ATOM 774 C C . VAL A 1 99 ? -8.206 -3.114 -8.904 1.00 94.94 99 VAL A C 1
ATOM 776 O O . VAL A 1 99 ? -9.215 -2.639 -8.378 1.00 94.94 99 VAL A O 1
ATOM 779 N N . VAL A 1 100 ? -8.092 -4.417 -9.172 1.00 94.56 100 VAL A N 1
ATOM 780 C CA . VAL A 1 100 ? -9.112 -5.399 -8.784 1.00 94.56 100 VAL A CA 1
ATOM 781 C C . VAL A 1 100 ? -9.231 -5.478 -7.261 1.00 94.56 100 VAL A C 1
ATOM 783 O O . VAL A 1 100 ? -10.356 -5.479 -6.760 1.00 94.56 100 VAL A O 1
ATOM 786 N N . GLY A 1 101 ? -8.108 -5.477 -6.539 1.00 92.62 101 GLY A N 1
ATOM 787 C CA . GLY A 1 101 ? -8.050 -5.436 -5.077 1.00 92.62 101 GLY A CA 1
ATOM 788 C C . GLY A 1 101 ? -8.812 -4.241 -4.506 1.00 92.62 101 GLY A C 1
ATOM 789 O O . GLY A 1 101 ? -9.796 -4.433 -3.799 1.00 92.62 101 GLY A O 1
ATOM 790 N N . ILE A 1 102 ? -8.475 -3.020 -4.934 1.00 90.81 102 ILE A N 1
ATOM 791 C CA . ILE A 1 102 ? -9.160 -1.784 -4.507 1.00 90.81 102 ILE A CA 1
ATOM 792 C C . ILE A 1 102 ? -10.670 -1.855 -4.784 1.00 90.81 102 ILE A C 1
ATOM 794 O O . ILE A 1 102 ? -11.490 -1.423 -3.977 1.00 90.81 102 ILE A O 1
ATOM 798 N N . ARG A 1 103 ? -11.086 -2.404 -5.935 1.00 92.06 103 ARG A N 1
ATOM 799 C CA . ARG A 1 103 ? -12.516 -2.552 -6.262 1.00 92.06 103 ARG A CA 1
ATOM 800 C C . ARG A 1 103 ? -13.229 -3.549 -5.351 1.00 92.06 103 ARG A C 1
ATOM 802 O O . ARG A 1 103 ? -14.397 -3.312 -5.044 1.00 92.06 103 ARG A O 1
ATOM 809 N N . ARG A 1 104 ? -12.560 -4.632 -4.945 1.00 91.00 104 ARG A N 1
ATOM 810 C CA . ARG A 1 104 ? -13.087 -5.587 -3.960 1.00 91.00 104 ARG A CA 1
ATOM 811 C C . ARG A 1 104 ? -13.202 -4.933 -2.587 1.00 91.00 104 ARG A C 1
ATOM 813 O O . ARG A 1 104 ? -14.268 -5.021 -1.994 1.00 91.00 104 ARG A O 1
ATOM 820 N N . GLU A 1 105 ? -12.173 -4.210 -2.147 1.00 87.25 105 GLU A N 1
ATOM 821 C CA . GLU A 1 105 ? -12.179 -3.484 -0.870 1.00 87.25 105 GLU A CA 1
ATOM 822 C C . GLU A 1 105 ? -13.310 -2.454 -0.800 1.00 87.25 105 GLU A C 1
ATOM 824 O O . GLU A 1 105 ? -14.056 -2.421 0.171 1.00 87.25 105 GLU A O 1
ATOM 829 N N . LEU A 1 106 ? -13.530 -1.676 -1.866 1.00 86.06 106 LEU A N 1
ATOM 830 C CA . LEU A 1 106 ? -14.658 -0.740 -1.941 1.00 86.06 106 LEU A CA 1
ATOM 831 C C . LEU A 1 106 ? -16.028 -1.420 -1.811 1.00 86.06 106 LEU A C 1
ATOM 833 O O . LEU A 1 106 ? -16.942 -0.801 -1.275 1.00 86.06 106 LEU A O 1
ATOM 837 N N . GLY A 1 107 ? -16.186 -2.648 -2.313 1.00 86.00 107 GLY A N 1
ATOM 838 C CA . GLY A 1 107 ? -17.406 -3.437 -2.111 1.00 86.00 107 GLY A CA 1
ATOM 839 C C . GLY A 1 107 ? -17.520 -3.941 -0.674 1.00 86.00 107 GLY A C 1
ATOM 840 O O . GLY A 1 107 ? -18.539 -3.733 -0.026 1.00 86.00 107 GLY A O 1
ATOM 841 N N . PHE A 1 108 ? -16.429 -4.498 -0.153 1.00 85.69 108 PHE A N 1
ATOM 842 C CA . PHE A 1 108 ? -16.322 -4.968 1.224 1.00 85.69 108 PHE A CA 1
ATOM 843 C C . PHE A 1 108 ? -16.650 -3.874 2.255 1.00 85.69 108 PHE A C 1
ATOM 845 O O . PHE A 1 108 ? -17.394 -4.134 3.197 1.00 85.69 108 PHE A O 1
ATOM 852 N N . PHE A 1 109 ? -16.202 -2.630 2.048 1.00 81.88 109 PHE A N 1
ATOM 853 C CA . PHE A 1 109 ? -16.572 -1.498 2.906 1.00 81.88 109 PHE A CA 1
ATOM 854 C C . PHE A 1 109 ? -18.087 -1.254 2.976 1.00 81.88 109 PHE A C 1
ATOM 856 O O . PHE A 1 109 ? -18.598 -0.908 4.041 1.00 81.88 109 PHE A O 1
ATOM 863 N N . GLU A 1 110 ? -18.807 -1.413 1.863 1.00 81.31 110 GLU A N 1
ATOM 864 C CA . GLU A 1 110 ? -20.270 -1.262 1.834 1.00 81.31 110 GLU A CA 1
ATOM 865 C C . GLU A 1 110 ? -20.964 -2.426 2.540 1.00 81.31 110 GLU A C 1
ATOM 867 O O . GLU A 1 110 ? -21.918 -2.208 3.287 1.00 81.31 110 GLU A O 1
ATOM 872 N N . ASP A 1 111 ? -20.470 -3.646 2.326 1.00 84.50 111 ASP A N 1
ATOM 873 C CA . ASP A 1 111 ? -21.045 -4.860 2.901 1.00 84.50 111 ASP A CA 1
ATOM 874 C C . ASP A 1 111 ? -20.895 -4.864 4.430 1.00 84.50 111 ASP A C 1
ATOM 876 O O . ASP A 1 111 ? -21.894 -4.977 5.148 1.00 84.50 111 ASP A O 1
ATOM 880 N N . VAL A 1 112 ? -19.675 -4.630 4.932 1.00 81.12 112 VAL A N 1
ATOM 881 C CA . VAL A 1 112 ? -19.390 -4.525 6.373 1.00 81.12 112 VAL A CA 1
ATOM 882 C C . VAL A 1 112 ? -20.124 -3.330 6.974 1.00 81.12 112 VAL A C 1
ATOM 884 O O . VAL A 1 112 ? -20.786 -3.458 8.003 1.00 81.12 112 VAL A O 1
ATOM 887 N N . GLY A 1 113 ? -20.090 -2.171 6.309 1.00 74.44 113 GLY A N 1
ATOM 888 C CA . GLY A 1 113 ? -20.840 -0.998 6.750 1.00 74.44 113 GLY A CA 1
ATOM 889 C C . GLY A 1 113 ? -22.333 -1.297 6.915 1.00 74.44 113 GLY A C 1
ATOM 890 O O . GLY A 1 113 ? -22.927 -0.921 7.923 1.00 74.44 113 GLY A O 1
ATOM 891 N N . GLY A 1 114 ? -22.934 -2.017 5.965 1.00 75.25 114 GLY A N 1
ATOM 892 C CA . GLY A 1 114 ? -24.345 -2.395 5.988 1.00 75.25 114 GLY A CA 1
ATOM 893 C C . GLY A 1 114 ? -24.700 -3.486 7.002 1.00 75.25 114 GLY A C 1
ATOM 894 O O . GLY A 1 114 ? -25.795 -3.456 7.563 1.00 75.25 114 GLY A O 1
ATOM 895 N N . GLU A 1 115 ? -23.829 -4.467 7.235 1.00 75.44 115 GLU A N 1
ATOM 896 C CA . GLU A 1 115 ? -24.022 -5.509 8.253 1.00 75.44 115 GLU A CA 1
ATOM 897 C C . GLU A 1 115 ? -23.974 -4.936 9.664 1.00 75.44 115 GLU A C 1
ATOM 899 O O . GLU A 1 115 ? -24.927 -5.096 10.429 1.00 75.44 115 GLU A O 1
ATOM 904 N N . TYR A 1 116 ? -22.927 -4.177 9.971 1.00 72.75 116 TYR A N 1
ATOM 905 C CA . TYR A 1 116 ? -22.770 -3.595 11.292 1.00 72.75 116 TYR A CA 1
ATOM 906 C C . TYR A 1 116 ? -23.832 -2.514 11.532 1.00 72.75 116 TYR A C 1
ATOM 908 O O . TYR A 1 116 ? -24.478 -2.535 12.575 1.00 72.75 116 TYR A O 1
ATOM 916 N N . ALA A 1 117 ? -24.148 -1.658 10.543 1.00 64.75 117 ALA A N 1
ATOM 917 C CA . ALA A 1 117 ? -25.283 -0.721 10.609 1.00 64.75 117 ALA A CA 1
ATOM 918 C C . ALA A 1 117 ? -26.612 -1.386 10.999 1.00 64.75 117 ALA A C 1
ATOM 920 O O . ALA A 1 117 ? -27.375 -0.798 11.765 1.00 64.75 117 ALA A O 1
ATOM 921 N N . ARG A 1 118 ? -26.890 -2.593 10.489 1.00 64.31 118 ARG A N 1
ATOM 922 C CA . ARG A 1 118 ? -28.101 -3.355 10.827 1.00 64.31 118 ARG A CA 1
ATOM 923 C C . ARG A 1 118 ? -28.056 -3.900 12.250 1.00 64.31 118 ARG A C 1
ATOM 925 O O . ARG A 1 118 ? -29.016 -3.669 12.979 1.00 64.31 118 ARG A O 1
ATOM 932 N N . GLY A 1 119 ? -26.938 -4.500 12.668 1.00 60.91 119 GLY A N 1
ATOM 933 C CA . GLY A 1 119 ? -26.752 -4.939 14.058 1.00 60.91 119 GLY A CA 1
ATOM 934 C C . GLY A 1 119 ? -26.984 -3.802 15.061 1.00 60.91 119 GLY A C 1
ATOM 935 O O . GLY A 1 119 ? -27.643 -3.982 16.077 1.00 60.91 119 GLY A O 1
ATOM 936 N N . PHE A 1 120 ? -26.581 -2.577 14.712 1.00 56.31 120 PHE A N 1
ATOM 937 C CA . PHE A 1 120 ? -26.806 -1.398 15.551 1.00 56.31 120 PHE A CA 1
ATOM 938 C C . PHE A 1 120 ? -28.258 -0.910 15.633 1.00 56.31 120 PHE A C 1
ATOM 940 O O . PHE A 1 120 ? -28.614 -0.232 16.598 1.00 56.31 120 PHE A O 1
ATOM 947 N N . LEU A 1 121 ? -29.083 -1.167 14.615 1.00 50.69 121 LEU A N 1
ATOM 948 C CA . LEU A 1 121 ? -30.517 -0.869 14.683 1.00 50.69 121 LEU A CA 1
ATOM 949 C C . LEU A 1 121 ? -31.236 -1.887 15.573 1.00 50.69 121 LEU A C 1
ATOM 951 O O . LEU A 1 121 ? -32.140 -1.502 16.306 1.00 50.69 121 LEU A O 1
ATOM 955 N N . GLU A 1 122 ? -30.789 -3.141 15.543 1.00 52.66 122 GLU A N 1
ATOM 956 C CA . GLU A 1 122 ? -31.321 -4.231 16.364 1.00 52.66 122 GLU A CA 1
ATOM 957 C C . GLU A 1 122 ? -30.920 -4.068 17.847 1.00 52.66 122 GLU A C 1
ATOM 959 O O . GLU A 1 122 ? -31.773 -4.174 18.724 1.00 52.66 122 GLU A O 1
ATOM 964 N N . GLU A 1 123 ? -29.676 -3.674 18.152 1.00 52.41 123 GLU A N 1
ATOM 965 C CA . GLU A 1 123 ? -29.223 -3.387 19.531 1.00 52.41 123 GLU A CA 1
ATOM 966 C C . GLU A 1 123 ? -29.947 -2.194 20.177 1.00 52.41 123 GLU A C 1
ATOM 968 O O . GLU A 1 123 ? -30.194 -2.191 21.383 1.00 52.41 123 GLU A O 1
ATOM 973 N N . LYS A 1 124 ? -30.335 -1.181 19.387 1.00 49.25 124 LYS A N 1
ATOM 974 C CA . LYS A 1 124 ? -31.121 -0.039 19.886 1.00 49.25 124 LYS A CA 1
ATOM 975 C C . LYS A 1 124 ? -32.537 -0.417 20.324 1.00 49.25 124 LYS A C 1
ATOM 977 O O . LYS A 1 124 ? -33.139 0.319 21.103 1.00 49.25 124 LYS A O 1
ATOM 982 N N . GLU A 1 125 ? -33.073 -1.538 19.848 1.00 44.91 125 GLU A N 1
ATOM 983 C CA . GLU A 1 125 ? -34.355 -2.073 20.322 1.00 44.91 125 GLU A CA 1
ATOM 984 C C . GLU A 1 125 ? -34.205 -2.856 21.644 1.00 44.91 125 GLU A C 1
ATOM 986 O O . GLU A 1 125 ? -35.193 -3.056 22.353 1.00 44.91 125 GLU A O 1
ATOM 991 N N . GLU A 1 126 ? -32.972 -3.209 22.035 1.00 44.25 126 GLU A N 1
ATOM 992 C CA . GLU A 1 126 ? -32.618 -3.913 23.277 1.00 44.25 126 GLU A CA 1
ATOM 993 C C . GLU A 1 126 ? -31.853 -3.028 24.291 1.00 44.25 126 GLU A C 1
ATOM 995 O O . GLU A 1 126 ? -31.076 -3.536 25.105 1.00 44.25 126 GLU A O 1
ATOM 1000 N N . GLU A 1 127 ? -32.068 -1.702 24.294 1.00 40.31 127 GLU A N 1
ATOM 1001 C CA . GLU A 1 127 ? -31.483 -0.776 25.286 1.00 40.31 127 GLU A CA 1
ATOM 1002 C C . GLU A 1 127 ? -31.958 -1.109 26.721 1.00 40.31 127 GLU A C 1
ATOM 1004 O O . GLU A 1 127 ? -32.939 -0.583 27.249 1.00 40.31 127 GLU A O 1
ATOM 1009 N N . GLY A 1 128 ? -31.236 -2.034 27.355 1.00 42.19 128 GLY A N 1
ATOM 1010 C CA . GLY A 1 128 ? -31.448 -2.499 28.725 1.00 42.19 128 GLY A CA 1
ATOM 1011 C C . GLY A 1 128 ? -30.391 -3.476 29.253 1.00 42.19 128 GLY A C 1
ATOM 1012 O O . GLY A 1 128 ? -30.520 -3.937 30.389 1.00 42.19 128 GLY A O 1
ATOM 1013 N N . LYS A 1 129 ? -29.343 -3.804 28.486 1.00 37.75 129 LYS A N 1
ATOM 1014 C CA . LYS A 1 129 ? -28.199 -4.583 28.978 1.00 37.75 129 LYS A CA 1
ATOM 1015 C C . LYS A 1 129 ? -26.893 -3.902 28.598 1.00 37.75 129 LYS A C 1
ATOM 1017 O O . LYS A 1 129 ? -26.534 -3.835 27.430 1.00 37.75 129 LYS A O 1
ATOM 1022 N N . GLU A 1 130 ? -26.196 -3.403 29.614 1.00 42.34 130 GLU A N 1
ATOM 1023 C CA . GLU A 1 130 ? -24.783 -3.044 29.519 1.00 42.34 130 GLU A CA 1
ATOM 1024 C C . GLU A 1 130 ? -24.012 -4.215 28.894 1.00 42.34 130 GLU A C 1
ATOM 1026 O O . GLU A 1 130 ? -24.162 -5.365 29.322 1.00 42.34 130 GLU A O 1
ATOM 1031 N N . GLY A 1 131 ? -23.241 -3.903 27.847 1.00 40.94 131 GLY A N 1
ATOM 1032 C CA . GLY A 1 131 ? -22.492 -4.859 27.039 1.00 40.94 131 GLY A CA 1
ATOM 1033 C C . GLY A 1 131 ? -21.656 -5.808 27.893 1.00 40.94 131 GLY A C 1
ATOM 1034 O O . GLY A 1 131 ? -21.023 -5.412 28.877 1.00 40.94 131 GLY A O 1
ATOM 1035 N N . GLY A 1 132 ? -21.684 -7.085 27.517 1.00 39.66 132 GLY A N 1
ATOM 1036 C CA . GLY A 1 132 ? -20.935 -8.134 28.188 1.00 39.66 132 GLY A CA 1
ATOM 1037 C C . GLY A 1 132 ? -19.445 -7.806 28.213 1.00 39.66 132 GLY A C 1
ATOM 1038 O O . GLY A 1 132 ? -18.862 -7.370 27.223 1.00 39.66 132 GLY A O 1
ATOM 1039 N N . ASN A 1 133 ? -18.825 -8.029 29.369 1.00 48.06 133 ASN A N 1
ATOM 1040 C CA . ASN A 1 133 ? -17.398 -7.844 29.602 1.00 48.06 133 ASN A CA 1
ATOM 1041 C C . ASN A 1 133 ? -16.592 -8.776 28.664 1.00 48.06 133 ASN A C 1
ATOM 1043 O O . ASN A 1 133 ? -16.339 -9.930 29.011 1.00 48.06 133 ASN A O 1
ATOM 1047 N N . GLY A 1 134 ? -16.271 -8.310 27.450 1.00 60.19 134 GLY A N 1
ATOM 1048 C CA . GLY A 1 134 ? -15.564 -9.086 26.423 1.00 60.19 134 GLY A CA 1
ATOM 1049 C C . GLY A 1 134 ? -15.881 -8.754 24.957 1.00 60.19 134 GLY A C 1
ATOM 1050 O O . GLY A 1 134 ? -15.198 -9.288 24.086 1.00 60.19 134 GLY A O 1
ATOM 1051 N N . GLU A 1 135 ? -16.873 -7.909 24.661 1.00 75.62 135 GLU A N 1
ATOM 1052 C CA . GLU A 1 135 ? -17.200 -7.505 23.282 1.00 75.62 135 GLU A CA 1
ATOM 1053 C C . GLU A 1 135 ? -16.433 -6.242 22.850 1.00 75.62 135 GLU A C 1
ATOM 1055 O O . GLU A 1 135 ? -16.271 -5.299 23.628 1.00 75.62 135 GLU A O 1
ATOM 1060 N N . ASP A 1 136 ? -15.918 -6.243 21.613 1.00 81.12 136 ASP A N 1
ATOM 1061 C CA . ASP A 1 136 ? -15.178 -5.107 21.052 1.00 81.12 136 ASP A CA 1
ATOM 1062 C C . ASP A 1 136 ? -16.118 -3.890 20.903 1.00 81.12 136 ASP A C 1
ATOM 1064 O O . ASP A 1 136 ? -17.272 -4.022 20.489 1.00 81.12 136 ASP A O 1
ATOM 1068 N N . ARG A 1 137 ? -15.622 -2.681 21.196 1.00 81.12 137 ARG A N 1
ATOM 1069 C CA . ARG A 1 137 ? -16.417 -1.430 21.211 1.00 81.12 137 ARG A CA 1
ATOM 1070 C C . ARG A 1 137 ? -16.956 -0.996 19.839 1.00 81.12 137 ARG A C 1
ATOM 1072 O O . ARG A 1 137 ? -17.772 -0.075 19.759 1.00 81.12 137 ARG A O 1
ATOM 1079 N N . ASP A 1 138 ? -16.499 -1.636 18.774 1.00 78.06 138 ASP A N 1
ATOM 1080 C CA . ASP A 1 138 ? -16.941 -1.448 17.396 1.00 78.06 138 ASP A CA 1
ATOM 1081 C C . ASP A 1 138 ? -17.812 -2.612 16.878 1.00 78.06 138 ASP A C 1
ATOM 1083 O O . ASP A 1 138 ? -18.077 -2.698 15.680 1.00 78.06 138 ASP A O 1
ATOM 1087 N N . GLY A 1 139 ? -18.229 -3.531 17.759 1.00 79.94 139 GLY A N 1
ATOM 1088 C CA . GLY A 1 139 ? -18.935 -4.766 17.398 1.00 79.94 139 GLY A CA 1
ATOM 1089 C C . GLY A 1 139 ? -18.019 -5.852 16.816 1.00 79.94 139 GLY A C 1
ATOM 1090 O O . GLY A 1 139 ? -18.484 -6.924 16.422 1.00 79.94 139 GLY A O 1
ATOM 1091 N N . GLY A 1 140 ? -16.709 -5.603 16.743 1.00 83.69 140 GLY A N 1
ATOM 1092 C CA . GLY A 1 140 ? -15.706 -6.511 16.195 1.00 83.69 140 GLY A CA 1
ATOM 1093 C C . GLY A 1 140 ? -15.400 -6.299 14.715 1.00 83.69 140 GLY A C 1
ATOM 1094 O O . GLY A 1 140 ? -14.676 -7.117 14.153 1.00 83.69 140 GLY A O 1
ATOM 1095 N N . ALA A 1 141 ? -15.911 -5.240 14.079 1.00 85.56 141 ALA A N 1
ATOM 1096 C CA . ALA A 1 141 ? -15.685 -4.956 12.658 1.00 85.56 141 ALA A CA 1
ATOM 1097 C C . ALA A 1 141 ? -14.192 -4.941 12.303 1.00 85.56 141 ALA A C 1
ATOM 1099 O O . ALA A 1 141 ? -13.759 -5.610 11.364 1.00 85.56 141 ALA A O 1
ATOM 1100 N N . LEU A 1 142 ? -13.368 -4.238 13.087 1.00 86.88 142 LEU A N 1
ATOM 1101 C CA . LEU A 1 142 ? -11.930 -4.178 12.836 1.00 86.88 142 LEU A CA 1
ATOM 1102 C C . LEU A 1 142 ? -11.260 -5.540 12.997 1.00 86.88 142 LEU A C 1
ATOM 1104 O O . LEU A 1 142 ? -10.508 -5.967 12.126 1.00 86.88 142 LEU A O 1
ATOM 1108 N N . ARG A 1 143 ? -11.513 -6.231 14.109 1.00 90.12 143 ARG A N 1
ATOM 1109 C CA . ARG A 1 143 ? -10.790 -7.462 14.452 1.00 90.12 143 ARG A CA 1
ATOM 1110 C C . ARG A 1 143 ? -11.252 -8.693 13.684 1.00 90.12 143 ARG A C 1
ATOM 1112 O O . ARG A 1 143 ? -10.451 -9.612 13.519 1.00 90.12 143 ARG A O 1
ATOM 1119 N N . ARG A 1 144 ? -12.516 -8.735 13.264 1.00 88.38 144 ARG A N 1
ATOM 1120 C CA . ARG A 1 144 ? -13.108 -9.880 12.560 1.00 88.38 144 ARG A CA 1
ATOM 1121 C C . ARG A 1 144 ? -13.020 -9.729 11.047 1.00 88.38 144 ARG A C 1
ATOM 1123 O O . ARG A 1 144 ? -12.748 -10.720 10.383 1.00 88.38 144 ARG A O 1
ATOM 1130 N N . GLU A 1 145 ? -13.147 -8.504 10.536 1.00 89.12 145 GLU A N 1
ATOM 1131 C CA . GLU A 1 145 ? -13.246 -8.256 9.096 1.00 89.12 145 GLU A CA 1
ATOM 1132 C C . GLU A 1 145 ? -11.993 -7.548 8.545 1.00 89.12 145 GLU A C 1
ATOM 1134 O O . GLU A 1 145 ? -11.263 -8.112 7.728 1.00 89.12 145 GLU A O 1
ATOM 1139 N N . PHE A 1 146 ? -11.690 -6.327 9.008 1.00 88.38 146 PHE A N 1
ATOM 1140 C CA . PHE A 1 146 ? -10.658 -5.483 8.377 1.00 88.38 146 PHE A CA 1
ATOM 1141 C C . PHE A 1 146 ? -9.220 -5.964 8.610 1.00 88.38 146 PHE A C 1
ATOM 1143 O O . PHE A 1 146 ? -8.439 -6.068 7.663 1.00 88.38 146 PHE A O 1
ATOM 1150 N N . ILE A 1 147 ? -8.850 -6.266 9.860 1.00 91.88 147 ILE A N 1
ATOM 1151 C CA . ILE A 1 147 ? -7.487 -6.690 10.210 1.00 91.88 147 ILE A CA 1
ATOM 1152 C C . ILE A 1 147 ? -7.122 -7.986 9.468 1.00 91.88 147 ILE A C 1
ATOM 1154 O O . ILE A 1 147 ? -6.099 -7.982 8.784 1.00 91.88 147 ILE A O 1
ATOM 1158 N N . PRO A 1 148 ? -7.936 -9.063 9.499 1.00 92.19 148 PRO A N 1
ATOM 1159 C CA . PRO A 1 148 ? -7.618 -10.286 8.763 1.00 92.19 148 PRO A CA 1
ATOM 1160 C C . PRO A 1 148 ? -7.467 -10.082 7.254 1.00 92.19 148 PRO A C 1
ATOM 1162 O O . PRO A 1 148 ? -6.628 -10.750 6.653 1.00 92.19 148 PRO A O 1
ATOM 1165 N N . ASN A 1 149 ? -8.228 -9.161 6.651 1.00 89.50 149 ASN A N 1
ATOM 1166 C CA . ASN A 1 149 ? -8.118 -8.839 5.229 1.00 89.50 149 ASN A CA 1
ATOM 1167 C C . ASN A 1 149 ? -6.735 -8.250 4.887 1.00 89.50 149 ASN A C 1
ATOM 1169 O O . ASN A 1 149 ? -6.018 -8.795 4.042 1.00 89.50 149 ASN A O 1
ATOM 1173 N N . TRP A 1 150 ? -6.319 -7.192 5.591 1.00 89.56 150 TRP A N 1
ATOM 1174 C CA . TRP A 1 150 ? -5.065 -6.478 5.304 1.00 89.56 150 TRP A CA 1
ATOM 1175 C C . TRP A 1 150 ? -3.808 -7.100 5.908 1.00 89.56 150 TRP A C 1
ATOM 1177 O O . TRP A 1 150 ? -2.701 -6.750 5.509 1.00 89.56 150 TRP A O 1
ATOM 1187 N N . THR A 1 151 ? -3.941 -8.046 6.837 1.00 93.31 151 THR A N 1
ATOM 1188 C CA . THR A 1 151 ? -2.810 -8.842 7.341 1.00 93.31 151 THR A CA 1
ATOM 1189 C C . THR A 1 151 ? -2.812 -10.270 6.797 1.00 93.31 151 THR A C 1
ATOM 1191 O O . THR A 1 151 ? -2.122 -11.138 7.334 1.00 93.31 151 THR A O 1
ATOM 1194 N N . SER A 1 152 ? -3.618 -10.550 5.768 1.00 94.56 152 SER A N 1
ATOM 1195 C CA . SER A 1 152 ? -3.692 -11.876 5.156 1.00 94.56 152 SER A CA 1
ATOM 1196 C C . SER A 1 152 ? -2.372 -12.252 4.477 1.00 94.56 152 SER A C 1
ATOM 1198 O O . SER A 1 152 ? -1.649 -11.407 3.950 1.00 94.56 152 SER A O 1
ATOM 1200 N N . GLY A 1 153 ? -2.069 -13.553 4.433 1.00 96.44 153 GLY A N 1
ATOM 1201 C CA . GLY A 1 153 ? -0.901 -14.047 3.695 1.00 96.44 153 GLY A CA 1
ATOM 1202 C C . GLY A 1 153 ? -0.968 -13.741 2.192 1.00 96.44 153 GLY A C 1
ATOM 1203 O O . GLY A 1 153 ? 0.068 -13.544 1.565 1.00 96.44 153 GLY A O 1
ATOM 1204 N N . GLU A 1 154 ? -2.178 -13.653 1.627 1.00 94.06 154 GLU A N 1
ATOM 1205 C CA . GLU A 1 154 ? -2.398 -13.219 0.242 1.00 94.06 154 GLU A CA 1
ATOM 1206 C C . GLU A 1 154 ? -1.934 -11.774 0.040 1.00 94.06 154 GLU A C 1
ATOM 1208 O O . GLU A 1 154 ? -1.143 -11.510 -0.868 1.00 94.06 154 GLU A O 1
ATOM 1213 N N . PHE A 1 155 ? -2.363 -10.860 0.916 1.00 93.38 155 PHE A N 1
ATOM 1214 C CA . PHE A 1 155 ? -1.988 -9.452 0.832 1.00 93.38 155 PHE A CA 1
ATOM 1215 C C . PHE A 1 155 ? -0.490 -9.239 1.071 1.00 93.38 155 PHE A C 1
ATOM 1217 O O . PHE A 1 155 ? 0.158 -8.540 0.293 1.00 93.38 155 PHE A O 1
ATOM 1224 N N . VAL A 1 156 ? 0.094 -9.906 2.075 1.00 96.38 156 VAL A N 1
ATOM 1225 C CA . VAL A 1 156 ? 1.548 -9.868 2.317 1.00 96.38 156 VAL A CA 1
ATOM 1226 C C . VAL A 1 156 ? 2.308 -10.334 1.077 1.00 96.38 156 VAL A C 1
ATOM 1228 O O . VAL A 1 156 ? 3.182 -9.621 0.586 1.00 96.38 156 VAL A O 1
ATOM 1231 N N . GLY A 1 157 ? 1.926 -11.481 0.510 1.00 97.31 157 GLY A N 1
ATOM 1232 C CA . GLY A 1 157 ? 2.563 -12.000 -0.696 1.00 97.31 157 GLY A CA 1
ATOM 1233 C C . GLY A 1 157 ? 2.390 -11.081 -1.907 1.00 97.31 157 GLY A C 1
ATOM 1234 O O . GLY A 1 157 ? 3.270 -11.028 -2.764 1.00 97.31 157 GLY A O 1
ATOM 1235 N N . PHE A 1 158 ? 1.275 -10.355 -2.016 1.00 96.44 158 PHE A N 1
ATOM 1236 C CA . PHE A 1 158 ? 1.085 -9.334 -3.047 1.00 96.44 158 PHE A CA 1
ATOM 1237 C C . PHE A 1 158 ? 2.051 -8.154 -2.866 1.00 96.44 158 PHE A C 1
ATOM 1239 O O . PHE A 1 158 ? 2.758 -7.800 -3.811 1.00 96.44 158 PHE A O 1
ATOM 1246 N N . VAL A 1 159 ? 2.154 -7.598 -1.655 1.00 96.50 159 VAL A N 1
ATOM 1247 C CA . VAL A 1 159 ? 3.059 -6.476 -1.351 1.00 96.50 159 VAL A CA 1
ATOM 1248 C C . VAL A 1 159 ? 4.527 -6.862 -1.564 1.00 96.50 159 VAL A C 1
ATOM 1250 O O . VAL A 1 159 ? 5.280 -6.093 -2.161 1.00 96.50 159 VAL A O 1
ATOM 1253 N N . GLU A 1 160 ? 4.934 -8.069 -1.162 1.00 97.12 160 GLU A N 1
ATOM 1254 C CA . GLU A 1 160 ? 6.290 -8.582 -1.405 1.00 97.12 160 GLU A CA 1
ATOM 1255 C C . GLU A 1 160 ? 6.610 -8.678 -2.905 1.00 97.12 160 GLU A C 1
ATOM 1257 O O . GLU A 1 160 ? 7.699 -8.285 -3.333 1.00 97.12 160 GLU A O 1
ATOM 1262 N N . ARG A 1 161 ? 5.653 -9.132 -3.732 1.00 97.56 161 ARG A N 1
ATOM 1263 C CA . ARG A 1 161 ? 5.816 -9.149 -5.198 1.00 97.56 161 ARG A CA 1
ATOM 1264 C C . ARG A 1 161 ? 5.973 -7.742 -5.769 1.00 97.56 161 ARG A C 1
ATOM 1266 O O . ARG A 1 161 ? 6.834 -7.539 -6.623 1.00 97.56 161 ARG A O 1
ATOM 1273 N N . VAL A 1 162 ? 5.178 -6.777 -5.302 1.00 97.56 162 VAL A N 1
ATOM 1274 C CA . VAL A 1 162 ? 5.308 -5.369 -5.713 1.00 97.56 162 VAL A CA 1
ATOM 1275 C C . VAL A 1 162 ? 6.688 -4.826 -5.335 1.00 97.56 162 VAL A C 1
ATOM 1277 O O . VAL A 1 162 ? 7.338 -4.204 -6.174 1.00 97.56 162 VAL A O 1
ATOM 1280 N N . GLY A 1 163 ? 7.173 -5.115 -4.123 1.00 97.50 163 GLY A N 1
ATOM 1281 C CA . GLY A 1 163 ? 8.521 -4.746 -3.684 1.00 97.50 163 GLY A CA 1
ATOM 1282 C C . GLY A 1 163 ? 9.611 -5.294 -4.609 1.00 97.50 163 GLY A C 1
ATOM 1283 O O . GLY A 1 163 ? 10.442 -4.530 -5.096 1.00 97.50 163 GLY A O 1
ATOM 1284 N N . GLY A 1 164 ? 9.542 -6.585 -4.948 1.00 97.81 164 GLY A N 1
ATOM 1285 C CA . GLY A 1 164 ? 10.480 -7.207 -5.886 1.00 97.81 164 GLY A CA 1
ATOM 1286 C C . GLY A 1 164 ? 10.469 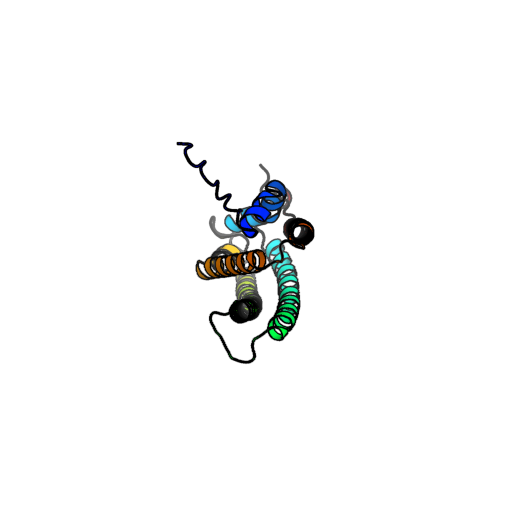-6.567 -7.280 1.00 97.81 164 GLY A C 1
ATOM 1287 O O . GLY A 1 164 ? 11.527 -6.362 -7.870 1.00 97.81 164 GLY A O 1
ATOM 1288 N N . LEU A 1 165 ? 9.294 -6.188 -7.794 1.00 97.69 165 LEU A N 1
ATOM 1289 C CA . LEU A 1 165 ? 9.182 -5.481 -9.077 1.00 97.69 165 LEU A CA 1
ATOM 1290 C C . LEU A 1 165 ? 9.792 -4.074 -9.021 1.00 97.69 165 LEU A C 1
ATOM 1292 O O . LEU A 1 165 ? 10.434 -3.651 -9.980 1.00 97.69 165 LEU A O 1
ATOM 1296 N N . VAL A 1 166 ? 9.615 -3.350 -7.912 1.00 96.62 166 VAL A N 1
ATOM 1297 C CA . VAL A 1 166 ? 10.236 -2.030 -7.707 1.00 96.62 166 VAL A CA 1
ATOM 1298 C C . VAL A 1 166 ? 11.760 -2.143 -7.677 1.00 96.62 166 VAL A C 1
ATOM 1300 O O . VAL A 1 166 ? 12.444 -1.332 -8.306 1.00 96.62 166 VAL A O 1
ATOM 1303 N N . ASP A 1 167 ? 12.294 -3.157 -6.997 1.00 97.25 167 ASP A N 1
ATOM 1304 C CA . ASP A 1 167 ? 13.734 -3.410 -6.955 1.00 97.25 167 ASP A CA 1
ATOM 1305 C C . ASP A 1 167 ? 14.291 -3.789 -8.337 1.00 97.25 167 ASP A C 1
ATOM 1307 O O . ASP A 1 167 ? 15.323 -3.259 -8.747 1.00 97.25 167 ASP A O 1
ATOM 1311 N N . GLU A 1 168 ? 13.580 -4.612 -9.111 1.00 96.50 168 GLU A N 1
ATOM 1312 C CA . GLU A 1 168 ? 13.988 -4.966 -10.478 1.00 96.50 168 GLU A CA 1
ATOM 1313 C C . GLU A 1 168 ? 13.968 -3.746 -11.420 1.00 96.50 168 GLU A C 1
ATOM 1315 O O . GLU A 1 168 ? 14.899 -3.535 -12.203 1.00 96.50 168 GLU A O 1
ATOM 1320 N N . VAL A 1 169 ? 12.957 -2.873 -11.301 1.00 95.00 169 VAL A N 1
ATOM 1321 C CA . VAL A 1 169 ? 12.931 -1.585 -12.019 1.00 95.00 169 VAL A CA 1
ATOM 1322 C C . VAL A 1 169 ? 14.143 -0.734 -11.639 1.00 95.00 169 VAL A C 1
ATOM 1324 O O . VAL A 1 169 ? 14.772 -0.139 -12.515 1.00 95.00 169 VAL A O 1
ATOM 1327 N N . TRP A 1 170 ? 14.497 -0.687 -10.353 1.00 95.81 170 TRP A N 1
ATOM 1328 C CA . TRP A 1 170 ? 15.650 0.061 -9.854 1.00 95.81 170 TRP A CA 1
ATOM 1329 C C . TRP A 1 170 ? 16.991 -0.468 -10.377 1.00 95.81 170 TRP A C 1
ATOM 1331 O O . TRP A 1 170 ? 17.903 0.310 -10.680 1.00 95.81 170 TRP A O 1
ATOM 1341 N N . GLU A 1 171 ? 17.132 -1.783 -10.517 1.00 94.50 171 GLU A N 1
ATOM 1342 C CA . GLU A 1 171 ? 18.309 -2.407 -11.125 1.00 94.50 171 GLU A CA 1
ATOM 1343 C C . GLU A 1 171 ? 18.480 -2.003 -12.595 1.00 94.50 171 GLU A C 1
ATOM 1345 O O . GLU A 1 171 ? 19.610 -1.795 -13.041 1.00 94.50 171 GLU A O 1
ATOM 1350 N N . GLY A 1 172 ? 17.371 -1.804 -13.314 1.00 92.50 172 GLY A N 1
ATOM 1351 C CA . GLY A 1 172 ? 17.355 -1.343 -14.704 1.00 92.50 172 GLY A CA 1
ATOM 1352 C C . GLY A 1 172 ? 17.610 0.158 -14.911 1.00 92.50 172 GLY A C 1
ATOM 1353 O O . GLY A 1 172 ? 17.765 0.587 -16.056 1.00 92.50 172 GLY A O 1
ATOM 1354 N N . VAL A 1 173 ? 17.658 0.975 -13.850 1.00 93.44 173 VAL A N 1
ATOM 1355 C CA . VAL A 1 173 ? 17.891 2.427 -13.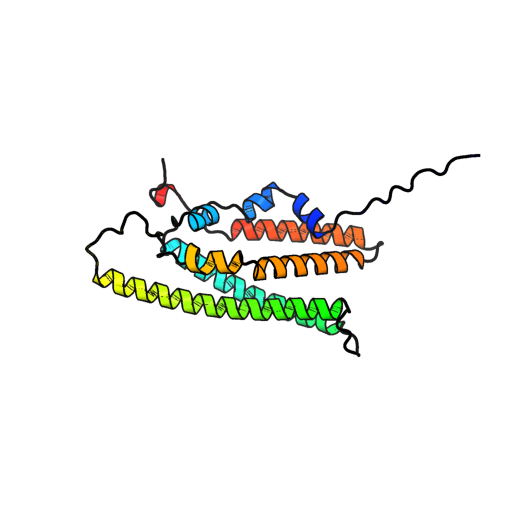970 1.00 93.44 173 VAL A CA 1
ATOM 1356 C C . VAL A 1 173 ? 19.322 2.715 -14.430 1.00 93.44 173 VAL A C 1
ATOM 1358 O O . VAL A 1 173 ? 20.292 2.248 -13.828 1.00 93.44 173 VAL A O 1
ATOM 1361 N N . ASP A 1 174 ? 19.448 3.559 -15.459 1.00 92.56 174 ASP A N 1
ATOM 1362 C CA . ASP A 1 174 ? 20.731 4.027 -15.988 1.00 92.56 174 ASP A CA 1
ATOM 1363 C C . ASP A 1 174 ? 21.641 4.587 -14.879 1.00 92.56 174 ASP A C 1
ATOM 1365 O O . ASP A 1 174 ? 21.236 5.438 -14.080 1.00 92.56 174 ASP A O 1
ATOM 1369 N N . GLN A 1 175 ? 22.898 4.131 -14.841 1.00 90.19 175 GLN A N 1
ATOM 1370 C CA . GLN A 1 175 ? 23.845 4.494 -13.781 1.00 90.19 175 GLN A CA 1
ATOM 1371 C C . GLN A 1 175 ? 24.131 6.001 -13.715 1.00 90.19 175 GLN A C 1
ATOM 1373 O O . GLN A 1 175 ? 24.355 6.525 -12.625 1.00 90.19 175 GLN A O 1
ATOM 1378 N N . GLY A 1 176 ? 24.095 6.706 -14.849 1.00 92.44 176 GLY A N 1
ATOM 1379 C CA . GLY A 1 176 ? 24.283 8.154 -14.915 1.00 92.44 176 GLY A CA 1
ATOM 1380 C C . GLY A 1 176 ? 23.105 8.943 -14.340 1.00 92.44 176 GLY A C 1
ATOM 1381 O O . GLY A 1 176 ? 23.294 10.062 -13.866 1.00 92.44 176 GLY A O 1
ATOM 1382 N N . LEU A 1 177 ? 21.904 8.355 -14.328 1.00 92.75 177 LEU A N 1
ATOM 1383 C CA . LEU A 1 177 ? 20.694 8.956 -13.755 1.00 92.75 177 LEU A CA 1
ATOM 1384 C C . LEU A 1 177 ? 20.409 8.492 -12.323 1.00 92.75 177 LEU A C 1
ATOM 1386 O O . LEU A 1 177 ? 19.631 9.134 -11.614 1.00 92.75 177 LEU A O 1
ATOM 1390 N N . ARG A 1 178 ? 21.044 7.404 -11.878 1.00 92.44 178 ARG A N 1
ATOM 1391 C CA . ARG A 1 178 ? 20.744 6.729 -10.609 1.00 92.44 178 ARG A CA 1
ATOM 1392 C C . ARG A 1 178 ? 20.825 7.657 -9.401 1.00 92.44 178 ARG A C 1
ATOM 1394 O O . ARG A 1 178 ? 19.911 7.647 -8.590 1.00 92.44 178 ARG A O 1
ATOM 1401 N N . SER A 1 179 ? 21.842 8.516 -9.309 1.00 90.50 179 SER A N 1
ATOM 1402 C CA . SER A 1 179 ? 21.968 9.464 -8.189 1.00 90.50 179 SER A CA 1
ATOM 1403 C C . SER A 1 179 ? 20.802 10.454 -8.122 1.00 90.50 179 SER A C 1
ATOM 1405 O O . SER A 1 179 ? 20.288 10.737 -7.044 1.00 90.50 179 SER A O 1
ATOM 1407 N N . GLN A 1 180 ? 20.353 10.970 -9.272 1.00 93.38 180 GLN A N 1
ATOM 1408 C CA . GLN A 1 180 ? 19.216 11.892 -9.328 1.00 93.38 180 GLN A CA 1
ATOM 1409 C C . GLN A 1 180 ? 17.899 11.167 -9.028 1.00 93.38 180 GLN A C 1
ATOM 1411 O O . GLN A 1 180 ? 17.073 11.681 -8.273 1.00 93.38 180 GLN A O 1
ATOM 1416 N N . ALA A 1 181 ? 17.715 9.975 -9.600 1.00 93.94 181 ALA A N 1
ATOM 1417 C CA . ALA A 1 181 ? 16.551 9.137 -9.347 1.00 93.94 181 ALA A CA 1
ATOM 1418 C C . ALA A 1 181 ? 16.453 8.755 -7.863 1.00 93.94 181 ALA A C 1
ATOM 1420 O O . ALA A 1 181 ? 15.372 8.848 -7.290 1.00 93.94 181 ALA A O 1
ATOM 1421 N N . GLN A 1 182 ? 17.581 8.419 -7.227 1.00 94.25 182 GLN A N 1
ATOM 1422 C CA . GLN A 1 182 ? 17.640 8.091 -5.805 1.00 94.25 182 GLN A CA 1
ATOM 1423 C C . GLN A 1 182 ? 17.125 9.247 -4.950 1.00 94.25 182 GLN A C 1
ATOM 1425 O O . GLN A 1 182 ? 16.196 9.054 -4.181 1.00 94.25 182 GLN A O 1
ATOM 1430 N N . VAL A 1 183 ? 17.650 10.463 -5.139 1.00 95.31 183 VAL A N 1
ATOM 1431 C CA . VAL A 1 183 ? 17.199 11.646 -4.381 1.00 95.31 183 VAL A CA 1
ATOM 1432 C C . VAL A 1 183 ? 15.694 11.881 -4.552 1.00 95.31 183 VAL A C 1
ATOM 1434 O O . VAL A 1 183 ? 15.004 12.224 -3.592 1.00 95.31 183 VAL A O 1
ATOM 1437 N N . GLY A 1 184 ? 15.169 11.686 -5.765 1.00 95.81 184 GLY A N 1
ATOM 1438 C CA . GLY A 1 184 ? 13.735 11.796 -6.031 1.00 95.81 184 GLY A CA 1
ATOM 1439 C C . GLY A 1 184 ? 12.905 10.743 -5.291 1.00 95.81 184 GLY A C 1
ATOM 1440 O O . GLY A 1 184 ? 11.884 11.082 -4.698 1.00 95.81 184 GLY A O 1
ATOM 1441 N N . LEU A 1 185 ? 13.356 9.488 -5.299 1.00 95.75 185 LEU A N 1
ATOM 1442 C CA . LEU A 1 185 ? 12.685 8.366 -4.637 1.00 95.75 185 LEU A CA 1
ATOM 1443 C C . LEU A 1 185 ? 12.734 8.481 -3.113 1.00 95.75 185 LEU A C 1
ATOM 1445 O O . LEU A 1 185 ? 11.717 8.272 -2.463 1.00 95.75 185 LEU A O 1
ATOM 1449 N N . GLU A 1 186 ? 13.880 8.864 -2.549 1.00 96.31 186 GLU A N 1
ATOM 1450 C CA . GLU A 1 186 ? 14.030 9.100 -1.110 1.00 96.31 186 GLU A CA 1
ATOM 1451 C C . GLU A 1 186 ? 13.091 10.214 -0.642 1.00 96.31 186 GLU A C 1
ATOM 1453 O O . GLU A 1 186 ? 12.419 10.070 0.376 1.00 96.31 186 GLU A O 1
ATOM 1458 N N . ARG A 1 187 ? 12.982 11.303 -1.415 1.00 97.12 187 ARG A N 1
ATOM 1459 C CA . ARG A 1 187 ? 12.047 12.388 -1.107 1.00 97.12 187 ARG A CA 1
ATOM 1460 C C . ARG A 1 187 ? 10.593 11.933 -1.190 1.00 97.12 187 ARG A C 1
ATOM 1462 O O . ARG A 1 187 ? 9.840 12.189 -0.260 1.00 97.12 187 ARG A O 1
ATOM 1469 N N . LEU A 1 188 ? 10.215 11.249 -2.271 1.00 96.75 188 LEU A N 1
ATOM 1470 C CA . LEU A 1 188 ? 8.856 10.732 -2.435 1.00 96.75 188 LEU A CA 1
ATOM 1471 C C . LEU A 1 188 ? 8.484 9.775 -1.296 1.00 96.75 188 LEU A C 1
ATOM 1473 O O . LEU A 1 188 ? 7.371 9.833 -0.788 1.00 96.75 188 LEU A O 1
ATOM 1477 N N . TRP A 1 189 ? 9.416 8.918 -0.881 1.00 97.00 189 TRP A N 1
ATOM 1478 C CA . TRP A 1 189 ? 9.221 8.017 0.248 1.00 97.00 189 TRP A CA 1
ATOM 1479 C C . TRP A 1 189 ? 8.962 8.775 1.555 1.00 97.00 189 TRP A C 1
ATOM 1481 O O . TRP A 1 189 ? 8.020 8.440 2.267 1.00 97.00 189 TRP A O 1
ATOM 1491 N N . MET A 1 190 ? 9.735 9.825 1.849 1.00 97.12 190 MET A N 1
ATOM 1492 C CA . MET A 1 190 ? 9.480 10.669 3.025 1.00 97.12 190 MET A CA 1
ATOM 1493 C C . MET A 1 190 ? 8.120 11.365 2.952 1.00 97.12 190 MET A C 1
ATOM 1495 O O . MET A 1 190 ? 7.387 11.345 3.936 1.00 97.12 190 MET A O 1
ATOM 1499 N N . ASP A 1 191 ? 7.758 11.912 1.786 1.00 96.88 191 ASP A N 1
ATOM 1500 C CA . ASP A 1 191 ? 6.458 12.559 1.578 1.00 96.88 191 ASP A CA 1
ATOM 1501 C C . ASP A 1 191 ? 5.299 11.562 1.816 1.00 96.88 191 ASP A C 1
ATOM 1503 O O . ASP A 1 191 ? 4.282 11.927 2.404 1.00 96.88 191 ASP A O 1
ATOM 1507 N N . ILE A 1 192 ? 5.457 10.291 1.413 1.00 96.06 192 ILE A N 1
ATOM 1508 C CA . ILE A 1 192 ? 4.482 9.223 1.694 1.00 96.06 192 ILE A CA 1
ATOM 1509 C C . ILE A 1 192 ? 4.379 8.967 3.199 1.00 96.06 192 ILE A C 1
ATOM 1511 O O . ILE A 1 192 ? 3.272 8.964 3.728 1.00 96.06 192 ILE A O 1
ATOM 1515 N N . LEU A 1 193 ? 5.501 8.789 3.905 1.00 96.94 193 LEU A N 1
ATOM 1516 C CA . LEU A 1 193 ? 5.477 8.552 5.354 1.00 96.94 193 LEU A CA 1
ATOM 1517 C C . LEU A 1 193 ? 4.829 9.711 6.119 1.00 96.94 193 LEU A C 1
ATOM 1519 O O . LEU A 1 193 ? 4.076 9.475 7.065 1.00 96.94 193 LEU A O 1
ATOM 1523 N N . ASP A 1 194 ? 5.082 10.949 5.691 1.00 95.75 194 ASP A N 1
ATOM 1524 C CA . ASP A 1 194 ? 4.469 12.137 6.279 1.00 95.75 194 ASP A CA 1
ATOM 1525 C C . ASP A 1 194 ? 2.950 12.167 6.066 1.00 95.75 194 ASP A C 1
ATOM 1527 O O . ASP A 1 194 ? 2.209 12.513 6.987 1.00 95.75 194 ASP A O 1
ATOM 1531 N N . VAL A 1 195 ? 2.461 11.786 4.884 1.00 95.12 195 VAL A N 1
ATOM 1532 C CA . VAL A 1 195 ? 1.016 11.684 4.627 1.00 95.12 195 VAL A CA 1
ATOM 1533 C C . VAL A 1 195 ? 0.391 10.545 5.433 1.00 95.12 195 VAL A C 1
ATOM 1535 O O . VAL A 1 195 ? -0.639 10.754 6.073 1.00 95.12 195 VAL A O 1
ATOM 1538 N N . GLU A 1 196 ? 1.023 9.372 5.459 1.00 94.88 196 GLU A N 1
ATOM 1539 C CA . GLU A 1 196 ? 0.504 8.183 6.145 1.00 94.88 196 GLU A CA 1
ATOM 1540 C C . GLU A 1 196 ? 0.414 8.383 7.668 1.00 94.88 196 GLU A C 1
ATOM 1542 O O . GLU A 1 196 ? -0.593 8.026 8.276 1.00 94.88 196 GLU A O 1
ATOM 1547 N N . GLN A 1 197 ? 1.386 9.042 8.313 1.00 94.44 197 GLN A N 1
ATOM 1548 C CA . GLN A 1 197 ? 1.265 9.350 9.750 1.00 94.44 197 GLN A CA 1
ATOM 1549 C C . GLN A 1 197 ? 0.113 10.323 10.060 1.00 94.44 197 GLN A C 1
ATOM 1551 O O . GLN A 1 197 ? -0.462 10.263 11.145 1.00 94.44 197 GLN A O 1
ATOM 1556 N N . MET A 1 198 ? -0.225 11.222 9.127 1.00 92.75 198 MET A N 1
ATOM 1557 C CA . MET A 1 198 ? -1.307 12.203 9.291 1.00 92.75 198 MET A CA 1
ATOM 1558 C C . MET A 1 198 ? -2.685 11.633 8.948 1.00 92.75 198 MET A C 1
ATOM 1560 O O . MET A 1 198 ? -3.700 12.224 9.318 1.00 92.75 198 MET A O 1
ATOM 1564 N N . PHE A 1 199 ? -2.729 10.520 8.219 1.00 93.12 199 PHE A N 1
ATOM 1565 C CA . PHE A 1 199 ? -3.966 9.883 7.793 1.00 93.12 199 PHE A CA 1
ATOM 1566 C C . PHE A 1 199 ? -4.737 9.266 8.969 1.00 93.12 199 PHE A C 1
ATOM 1568 O O . PHE A 1 199 ? -5.968 9.339 9.022 1.00 93.12 199 PHE A O 1
ATOM 1575 N N . TRP A 1 200 ? -4.023 8.689 9.939 1.00 93.31 200 TRP A N 1
ATOM 1576 C CA . TRP A 1 200 ? -4.645 8.030 11.083 1.00 93.31 200 TRP A CA 1
ATOM 1577 C C . TRP A 1 200 ? -5.428 9.016 11.964 1.00 93.31 200 TRP A C 1
ATOM 1579 O O . TRP A 1 200 ? -4.910 10.082 12.308 1.00 93.31 200 TRP A O 1
ATOM 1589 N N . PRO A 1 201 ? -6.656 8.669 12.400 1.00 90.88 201 PRO A N 1
ATOM 1590 C CA . PRO A 1 201 ? -7.402 9.510 13.322 1.00 90.88 201 PRO A CA 1
ATOM 1591 C C . PRO A 1 201 ? -6.630 9.755 14.616 1.00 90.88 201 PRO A C 1
ATOM 1593 O O . PRO A 1 201 ? -6.096 8.825 15.227 1.00 90.88 201 PRO A O 1
ATOM 1596 N N . VAL A 1 202 ? -6.648 11.004 15.077 1.00 87.75 202 VAL A N 1
ATOM 1597 C CA . VAL A 1 202 ? -6.231 11.328 16.441 1.00 87.75 202 VAL A CA 1
ATOM 1598 C C . VAL A 1 202 ? -7.237 10.694 17.393 1.00 87.75 202 VAL A C 1
ATOM 1600 O O . VAL A 1 202 ? -8.439 10.943 17.295 1.00 87.75 202 VAL A O 1
ATOM 1603 N N . VAL A 1 203 ? -6.737 9.850 18.289 1.00 86.12 203 VAL A N 1
ATOM 1604 C CA . VAL A 1 203 ? -7.536 9.178 19.311 1.00 86.12 203 VAL A CA 1
ATOM 1605 C C . VAL A 1 203 ? -7.135 9.728 20.671 1.00 86.12 203 VAL A C 1
ATOM 1607 O O . VAL A 1 203 ? -5.981 9.612 21.075 1.00 86.12 203 VAL A O 1
ATOM 1610 N N . ASP A 1 204 ? -8.083 10.367 21.348 1.00 78.31 204 ASP A N 1
ATOM 1611 C CA . ASP A 1 204 ? -7.895 10.871 22.703 1.00 78.31 204 ASP A CA 1
ATOM 1612 C C . ASP A 1 204 ? -8.300 9.777 23.702 1.00 78.31 204 ASP A C 1
ATOM 1614 O O . ASP A 1 204 ? -9.469 9.397 23.812 1.00 78.31 204 ASP A O 1
ATOM 1618 N N . GLU A 1 205 ? -7.310 9.198 24.382 1.00 74.38 205 GLU A N 1
ATOM 1619 C CA . GLU A 1 205 ? -7.536 8.114 25.341 1.00 74.38 205 GLU A CA 1
ATOM 1620 C C . GLU A 1 205 ? -8.242 8.602 26.617 1.00 74.38 205 GLU A C 1
ATOM 1622 O O . GLU A 1 205 ? -8.989 7.827 27.217 1.00 74.38 205 GLU A O 1
ATOM 1627 N N . GLU A 1 206 ? -8.095 9.875 26.996 1.00 71.06 206 GLU A N 1
ATOM 1628 C CA . GLU A 1 206 ? -8.790 10.462 28.147 1.00 71.06 206 GLU A CA 1
ATOM 1629 C C . GLU A 1 206 ? -10.277 10.668 27.831 1.00 71.06 206 GLU A C 1
ATOM 1631 O O . GLU A 1 206 ? -11.135 10.227 28.600 1.00 71.06 206 GLU A O 1
ATOM 1636 N N . GLU A 1 207 ? -10.602 11.230 26.659 1.00 66.25 207 GLU A N 1
ATOM 1637 C CA . GLU A 1 207 ? -11.995 11.383 26.203 1.00 66.25 207 GLU A CA 1
ATOM 1638 C C . GLU A 1 207 ? -12.705 10.029 26.018 1.00 66.25 207 GLU A C 1
ATOM 1640 O O . GLU A 1 207 ? -13.920 9.923 26.200 1.00 66.25 207 GLU A O 1
ATOM 1645 N N . MET A 1 208 ? -11.958 8.965 25.707 1.00 68.00 208 MET A N 1
ATOM 1646 C CA . MET A 1 208 ? -12.480 7.596 25.590 1.00 68.00 208 MET A CA 1
ATOM 1647 C C . MET A 1 208 ? -12.577 6.836 26.925 1.00 68.00 208 MET A C 1
ATOM 1649 O O . MET A 1 208 ? -12.931 5.644 26.924 1.00 68.00 208 MET A O 1
ATOM 1653 N N . GLY A 1 209 ? -12.256 7.491 28.048 1.00 66.56 209 GLY A N 1
ATOM 1654 C CA . GLY A 1 209 ? -12.276 6.897 29.387 1.00 66.56 209 GLY A CA 1
ATOM 1655 C C . GLY A 1 209 ? -11.257 5.768 29.562 1.00 66.56 209 GLY A C 1
ATOM 1656 O O . GLY A 1 209 ? -11.535 4.793 30.258 1.00 66.56 209 GLY A O 1
ATOM 1657 N N . LEU A 1 210 ? -10.126 5.853 28.856 1.00 68.25 210 LEU A N 1
ATOM 1658 C CA . LEU A 1 210 ? -9.007 4.904 28.895 1.00 68.25 210 LEU A CA 1
ATOM 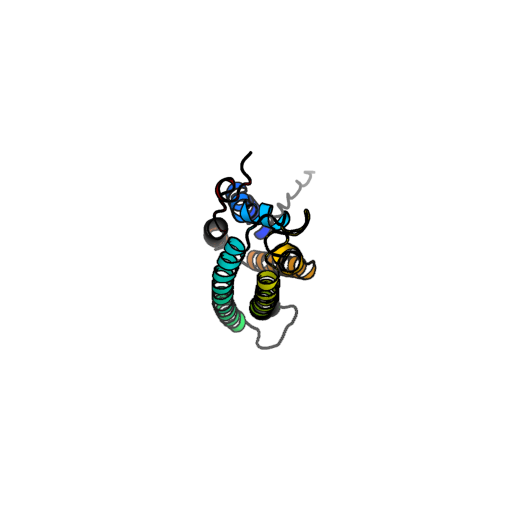1659 C C . LEU A 1 210 ? -7.765 5.477 29.605 1.00 68.25 210 LEU A C 1
ATOM 1661 O O . LEU A 1 210 ? -6.755 4.779 29.675 1.00 68.25 210 LEU A O 1
ATOM 1665 N N . GLY A 1 211 ? -7.837 6.715 30.110 1.00 61.09 211 GLY A N 1
ATOM 1666 C CA . GLY A 1 211 ? -6.795 7.319 30.947 1.00 61.09 211 GLY A CA 1
ATOM 1667 C C . GLY A 1 211 ? -6.631 6.585 32.284 1.00 61.09 211 GLY A C 1
ATOM 1668 O O . GLY A 1 211 ? -7.618 6.093 32.834 1.00 61.09 211 GLY A O 1
ATOM 1669 N N . GLU A 1 212 ? -5.381 6.480 32.754 1.00 51.62 212 GLU A N 1
ATOM 1670 C CA . GLU A 1 212 ? -4.987 5.820 34.017 1.00 51.62 212 GLU A CA 1
ATOM 1671 C C . GLU A 1 212 ? -5.716 6.349 35.263 1.00 51.62 212 GLU A C 1
ATOM 1673 O O . GLU A 1 212 ? -5.926 7.580 35.374 1.00 51.62 212 GLU A O 1
#

Radius of gyration: 22.69 Å; chains: 1; bounding box: 88×27×64 Å

Secondary structure (DSSP, 8-state):
-PPPPP-----PPPHHHHHHHH-HHHHHHHHS-HHHHHHHTT---HHHHHHHHHHHHHHHHHHHHHHHHHHHHHHTT--SS--TTSHHHHHHHHHHHHHHHHHHHHHHHHHHHHHHHHHHHHHGGGTTSPPPTT--TTTTIIIIIIHHHHTSHHHHHHHHHHHHHHHHHHHTS-HHHHHHHHHHHHHHHHHHHHHHHHHSPP--TTTTT---

Foldseek 3Di:
DDDDDDDPPPPPDQLLVVLCPLCVPLVCLLPPDPLVVCLQVLLDAQVLVVVLLVLVLVVLVVLLVVLVVVLVVLVVPDDPDDDCPDLSNLSNVLSVVVNVVSVVVNVLSVVLVVVLVVVVVVVVVVPPDDDDPPARNNNCSSPPPVVCVCVPPVNVVSVVSVSVSSRVVLVVDDPVCNVVVSVVVSVVSSVVSVVSSVSRDDDDCVVSVNDD

Sequence (212 aa):
MTSPSPTTNTTSSPLTQHLLTLSPTLFTAATQTPFLRLSGQGKLSKAVLEKWLRDDRLYAQSYLRFSSLLLSTLARNLPREVKREALEERLVDAVLEAVVGIRRELGFFEDVGGEYARGFLEEKEEEGKEGGNGEDRDGGALRREFIPNWTSGEFVGFVERVGGLVDEVWEGVDQGLRSQAQVGLERLWMDILDVEQMFWPVVDEEEMGLGE

pLDDT: mean 84.41, std 16.82, range [37.75, 97.81]